Protein AF-A0A8T3ZI06-F1 (afdb_monomer)

Solvent-accessible surface area (backbone atoms only — not comparable to full-atom values): 14753 Å² total; per-residue (Å²): 75,60,68,73,50,84,81,70,62,92,71,90,84,80,80,56,54,67,61,52,52,52,50,53,50,49,44,40,70,76,67,61,58,74,64,47,75,54,82,48,98,42,56,38,77,46,58,68,61,46,51,51,36,27,51,50,32,51,75,68,66,52,90,48,42,28,35,38,30,33,51,44,89,53,60,50,60,68,59,41,42,45,38,34,75,33,28,38,48,36,41,34,30,80,59,39,58,49,35,65,69,61,33,57,72,49,62,65,86,68,51,71,65,43,44,48,51,31,44,54,40,35,50,73,42,69,31,41,35,31,35,36,35,46,42,60,48,86,79,40,39,76,67,49,53,48,40,23,49,54,41,50,64,69,58,58,52,74,39,74,51,75,48,63,53,67,62,43,85,96,17,59,42,24,56,52,33,56,76,69,67,29,59,74,56,89,51,76,79,36,74,31,91,58,72,96,43,48,54,62,40,37,33,32,89,70,36,51,36,64,53,49,52,52,47,54,38,48,49,53,47,61,60,66,67,31,68,70,49,49,50,56,50,56,78,66,47,87,47,72,68,51,46,54,50,51,52,51,51,53,48,48,55,56,53,58,58,66,53,74,79,80,85,128

pLDDT: mean 90.31, std 10.96, range [38.0, 98.75]

Secondary structure (DSSP, 8-state):
--S-GGGT-S------HHHHHHHHHHHHHHH--SEEE---TTGGGSHHHHHHHHHHHHHTT---EEEEEE-GGG--HHHHHHHHHTTEEEEEEEEE-S-HHHHHHTT----HHHHHHHHHHHHHTT-EEEEEEEE--TT--HHHHHHHHHHHHHH--SEEEEEE----TTSHHHHHHHHTT-B---SGGG--SSSTT---SB--SS--HHHHHHHHHHHHHHHHT-HHHHHHHHHT--SHHHHHHHHHHHHHHHHHTTSPP---

Foldseek 3Di:
DQDPCVVPDDDDDDDALVVVVVVLVVCCVPVVDQEEEDEPPAPLPDQVRLLNNLVSLVVVVPPHAYEYEHELQSDDLVSLLSCVSSHYAEYEYEPAFLDQVLCVLVVVVDDLVSLLRSLVSNVVSNHAYEYEYEDQRAVDAPVRLVSRLVSCVVSPGLYYDYFYRQRDPPDPSVVVCVVVVFFQADDPCLSDRDDPSRQDRGHYPHGDSQRRLLSSLVSLCSNCVDPVSLVVQVVPQDDPVSVVVSVVVVVVSVVSSPDHNDDD

Radius of gyration: 19.7 Å; Cα contacts (8 Å, |Δi|>4): 385; chains: 1; bounding box: 48×45×53 Å

Nearest PDB structures (foldseek):
  6fd2-assembly1_B  TM=7.866E-01  e=1.829E-17  Streptoalloteichus tenebrarius
  9ccb-assembly1_A  TM=6.600E-01  e=8.293E-11  Methanothermobacter marburgensis
  3t7v-assembly1_A  TM=7.218E-01  e=1.405E-06  Methanosarcina barkeri str. Fusaro
  8pty-assembly1_C  TM=6.626E-01  e=1.252E-06  Homo sapiens
  6iaz-assembly1_A  TM=5.578E-01  e=3.149E-06  Methanocaldococcus infernus

Structure (mmCIF, N/CA/C/O backbone):
data_AF-A0A8T3ZI06-F1
#
_entry.id   AF-A0A8T3ZI06-F1
#
loop_
_atom_site.group_PDB
_atom_site.id
_atom_site.type_symbol
_atom_site.label_atom_id
_atom_site.label_alt_id
_atom_site.label_comp_id
_atom_site.label_asym_id
_atom_site.label_entity_id
_atom_site.label_seq_id
_atom_site.pdbx_PDB_ins_code
_atom_site.Cartn_x
_atom_site.Cartn_y
_atom_site.Cartn_z
_atom_site.occupancy
_atom_site.B_iso_or_equiv
_atom_site.auth_seq_id
_atom_site.auth_comp_id
_atom_site.auth_asym_id
_atom_site.auth_atom_id
_atom_site.pdbx_PDB_model_num
ATOM 1 N N . MET A 1 1 ? 5.888 -13.943 -6.761 1.00 79.50 1 MET A N 1
ATOM 2 C CA . MET A 1 1 ? 6.940 -13.657 -7.753 1.00 79.50 1 MET A CA 1
ATOM 3 C C . MET A 1 1 ? 8.048 -12.776 -7.191 1.00 79.50 1 MET A C 1
ATOM 5 O O . MET A 1 1 ? 9.188 -13.188 -7.295 1.00 79.50 1 MET A O 1
ATOM 9 N N . PHE A 1 2 ? 7.740 -11.604 -6.625 1.00 81.75 2 PHE A N 1
ATOM 10 C CA . PHE A 1 2 ? 8.745 -10.618 -6.186 1.00 81.75 2 PHE A CA 1
ATOM 11 C C . PHE A 1 2 ? 8.969 -10.563 -4.662 1.00 81.75 2 PHE A C 1
ATOM 13 O O . PHE A 1 2 ? 10.057 -10.240 -4.210 1.00 81.75 2 PHE A O 1
ATOM 20 N N . CYS A 1 3 ? 7.953 -10.897 -3.859 1.00 76.56 3 CYS A N 1
ATOM 21 C CA . CYS A 1 3 ? 8.076 -10.971 -2.401 1.00 76.56 3 CYS A CA 1
ATOM 22 C C . CYS A 1 3 ? 8.964 -12.159 -1.984 1.00 76.56 3 CYS A C 1
ATOM 24 O O . CYS A 1 3 ? 8.811 -13.264 -2.517 1.00 76.56 3 CYS A O 1
ATOM 26 N N . THR A 1 4 ? 9.840 -11.957 -0.998 1.00 76.12 4 THR A N 1
ATOM 27 C CA . THR A 1 4 ? 10.810 -12.928 -0.452 1.00 76.12 4 THR A CA 1
ATOM 28 C C . THR A 1 4 ? 10.162 -13.983 0.460 1.00 76.12 4 THR A C 1
ATOM 30 O O . THR A 1 4 ? 10.681 -14.353 1.512 1.00 76.12 4 THR A O 1
ATOM 33 N N . LYS A 1 5 ? 9.023 -14.537 0.025 1.00 68.06 5 LYS A N 1
ATOM 34 C CA . LYS A 1 5 ? 8.230 -15.545 0.752 1.00 68.06 5 LYS A CA 1
ATOM 35 C C . LYS A 1 5 ? 9.032 -16.797 1.142 1.00 68.06 5 LYS A C 1
ATOM 37 O O . LYS A 1 5 ? 8.678 -17.472 2.105 1.00 68.06 5 LYS A O 1
ATOM 42 N N . ALA A 1 6 ? 10.117 -17.095 0.421 1.00 61.88 6 ALA A N 1
ATOM 43 C CA . ALA A 1 6 ? 11.015 -18.213 0.713 1.00 61.88 6 ALA A CA 1
ATOM 44 C C . ALA A 1 6 ? 11.512 -18.233 2.174 1.00 61.88 6 ALA A C 1
ATOM 46 O O . ALA A 1 6 ? 11.778 -19.308 2.700 1.00 61.88 6 ALA A O 1
ATOM 47 N N . LEU A 1 7 ? 11.565 -17.076 2.846 1.00 64.75 7 LEU A N 1
ATOM 48 C CA . LEU A 1 7 ? 12.000 -16.961 4.241 1.00 64.75 7 LEU A CA 1
ATOM 49 C C . LEU A 1 7 ? 10.948 -17.413 5.273 1.00 64.75 7 LEU A C 1
ATOM 51 O O . LEU A 1 7 ? 11.317 -17.829 6.367 1.00 64.75 7 LEU A O 1
ATOM 55 N N . TYR A 1 8 ? 9.651 -17.353 4.946 1.00 64.81 8 TYR A N 1
ATOM 56 C CA . TYR A 1 8 ? 8.553 -17.563 5.909 1.00 64.81 8 TYR A CA 1
ATOM 57 C C . TYR A 1 8 ? 7.717 -18.829 5.650 1.00 64.81 8 TYR A C 1
ATOM 59 O O . TYR A 1 8 ? 6.909 -19.228 6.493 1.00 64.81 8 TYR A O 1
ATOM 67 N N . GLY A 1 9 ? 7.919 -19.492 4.508 1.00 67.88 9 GLY A N 1
ATOM 68 C CA . GLY A 1 9 ? 7.196 -20.706 4.127 1.00 67.88 9 GLY A CA 1
ATOM 69 C C . GLY A 1 9 ? 5.771 -20.449 3.611 1.00 67.88 9 GLY A C 1
ATOM 70 O O . GLY A 1 9 ? 5.383 -19.330 3.282 1.00 67.88 9 GLY A O 1
ATOM 71 N N . ASN A 1 10 ? 4.978 -21.519 3.482 1.00 73.25 10 ASN A N 1
ATOM 72 C CA . ASN A 1 10 ? 3.633 -21.478 2.879 1.00 73.25 10 ASN A CA 1
ATOM 73 C C . ASN A 1 10 ? 2.482 -21.662 3.883 1.00 73.25 10 ASN A C 1
ATOM 75 O O . ASN A 1 10 ? 1.324 -21.714 3.468 1.00 73.25 10 ASN A O 1
ATOM 79 N N . VAL A 1 11 ? 2.778 -21.765 5.181 1.00 80.75 11 VAL A N 1
ATOM 80 C CA . VAL A 1 11 ? 1.780 -22.051 6.220 1.00 80.75 11 VAL A CA 1
ATOM 81 C C . VAL A 1 11 ? 1.398 -20.770 6.948 1.00 80.75 11 VAL A C 1
ATOM 83 O O . VAL A 1 11 ? 2.247 -20.094 7.524 1.00 80.75 11 VAL A O 1
ATOM 86 N N . TYR A 1 12 ? 0.102 -20.461 6.961 1.00 82.19 12 TYR A N 1
ATOM 87 C CA . TYR A 1 12 ? -0.426 -19.333 7.720 1.00 82.19 12 TYR A CA 1
ATOM 88 C C . TYR A 1 12 ? -0.584 -19.724 9.194 1.00 82.19 12 TYR A C 1
ATOM 90 O O . TYR A 1 12 ? -1.412 -20.570 9.534 1.00 82.19 12 TYR A O 1
ATOM 98 N N . ARG A 1 13 ? 0.240 -19.131 10.064 1.00 86.50 13 ARG A N 1
ATOM 99 C CA . ARG A 1 13 ? 0.236 -19.377 11.512 1.00 86.50 13 ARG A CA 1
ATOM 100 C C . ARG A 1 13 ? -0.516 -18.255 12.206 1.00 86.50 13 ARG A C 1
ATOM 102 O O . ARG A 1 13 ? -0.156 -17.094 12.066 1.00 86.50 13 ARG A O 1
ATOM 109 N N . MET A 1 14 ? -1.545 -18.617 12.960 1.00 88.50 14 MET A N 1
ATOM 110 C CA . MET A 1 14 ? -2.448 -17.662 13.595 1.00 88.50 14 MET A CA 1
ATOM 111 C C . MET A 1 14 ? -2.356 -17.766 15.112 1.00 88.50 14 MET A C 1
ATOM 113 O O . MET A 1 14 ? -2.213 -18.856 15.662 1.00 88.50 14 MET A O 1
ATOM 117 N N . ARG A 1 15 ? -2.498 -16.624 15.784 1.00 92.88 15 ARG A N 1
ATOM 118 C CA . ARG A 1 15 ? -2.723 -16.544 17.233 1.00 92.88 15 ARG A CA 1
ATOM 119 C C . ARG A 1 15 ? -4.226 -16.496 17.499 1.00 92.88 15 ARG A C 1
ATOM 121 O O . ARG A 1 15 ? -4.973 -16.030 16.635 1.00 92.88 15 ARG A O 1
ATOM 128 N N . SER A 1 16 ? -4.678 -16.954 18.665 1.00 95.56 16 SER A N 1
ATOM 129 C CA . SER A 1 16 ? -6.096 -16.845 19.043 1.00 95.56 16 SER A CA 1
ATOM 130 C C . SER A 1 16 ? -6.487 -15.387 19.313 1.00 95.56 16 SER A C 1
ATOM 132 O O . SER A 1 16 ? -5.620 -14.546 19.582 1.00 95.56 16 SER A O 1
ATOM 134 N N . SER A 1 17 ? -7.779 -15.061 19.224 1.00 96.19 17 SER A N 1
ATOM 135 C CA . SER A 1 17 ? -8.255 -13.704 19.519 1.00 96.19 17 SER A CA 1
ATOM 136 C C . SER A 1 17 ? -7.969 -13.318 20.967 1.00 96.19 17 SER A C 1
ATOM 138 O O . SER A 1 17 ? -7.496 -12.215 21.216 1.00 96.19 17 SER A O 1
ATOM 140 N N . GLU A 1 18 ? -8.149 -14.238 21.912 1.00 96.50 18 GLU A N 1
ATOM 141 C CA . GLU A 1 18 ? -7.887 -14.026 23.341 1.00 96.50 18 GLU A CA 1
ATOM 142 C C . GLU A 1 18 ? -6.428 -13.653 23.587 1.00 96.50 18 GLU A C 1
ATOM 144 O O . GLU A 1 18 ? -6.140 -12.706 24.320 1.00 96.50 18 GLU A O 1
ATOM 149 N N . ASN A 1 19 ? -5.505 -14.365 22.936 1.00 97.81 19 ASN A N 1
ATOM 150 C CA . ASN A 1 19 ? -4.082 -14.110 23.080 1.00 97.81 19 ASN A CA 1
ATOM 151 C C . ASN A 1 19 ? -3.686 -12.730 22.527 1.00 97.81 19 ASN A C 1
ATOM 153 O O . ASN A 1 19 ? -2.913 -12.026 23.175 1.00 97.81 19 ASN A O 1
ATOM 157 N N . ILE A 1 20 ? -4.249 -12.314 21.386 1.00 97.62 20 ILE A N 1
ATOM 158 C CA . ILE A 1 20 ? -4.022 -10.967 20.834 1.00 97.62 20 ILE A CA 1
ATOM 159 C C . ILE A 1 20 ? -4.632 -9.896 21.746 1.00 97.62 20 ILE A C 1
ATOM 161 O O . ILE A 1 20 ? -3.971 -8.911 22.054 1.00 97.62 20 ILE A O 1
ATOM 165 N N . ILE A 1 21 ? -5.866 -10.081 22.225 1.00 98.06 21 ILE A N 1
ATOM 166 C CA . ILE A 1 21 ? -6.524 -9.116 23.118 1.00 98.06 21 ILE A CA 1
ATOM 167 C C . ILE A 1 21 ? -5.747 -8.945 24.427 1.00 98.06 21 ILE A C 1
ATOM 169 O O . ILE A 1 21 ? -5.629 -7.820 24.912 1.00 98.06 21 ILE A O 1
ATOM 173 N N . SER A 1 22 ? -5.207 -10.029 24.991 1.00 97.94 22 SER A N 1
ATOM 174 C CA . SER A 1 22 ? -4.373 -9.966 26.196 1.00 97.94 22 SER A CA 1
ATOM 175 C C . SER A 1 22 ? -3.133 -9.100 25.977 1.00 97.94 22 SER A C 1
ATOM 177 O O . SER A 1 22 ? -2.848 -8.228 26.792 1.00 97.94 22 SER A O 1
ATOM 179 N N . GLU A 1 23 ? -2.431 -9.292 24.859 1.00 97.50 23 GLU A N 1
ATOM 180 C CA . GLU A 1 23 ? -1.261 -8.479 24.515 1.00 97.50 23 GLU A CA 1
ATOM 181 C C . GLU A 1 23 ? -1.641 -7.019 24.25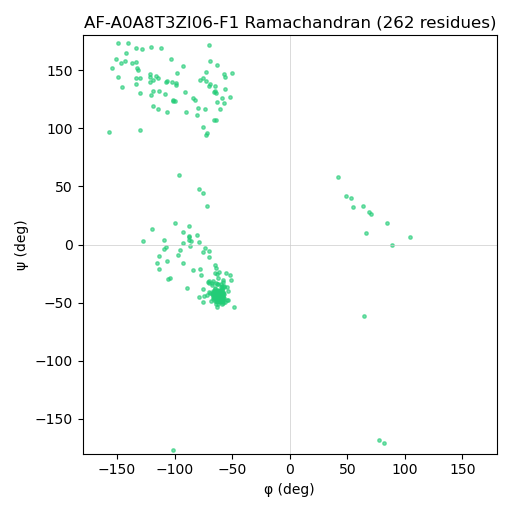6 1.00 97.50 23 GLU A C 1
ATOM 183 O O . GLU A 1 23 ? -0.969 -6.117 24.746 1.00 97.50 23 GLU A O 1
ATOM 188 N N . MET A 1 24 ? -2.747 -6.768 23.545 1.00 97.69 24 MET A N 1
ATOM 189 C CA . MET A 1 24 ? -3.243 -5.408 23.322 1.00 97.69 24 MET A CA 1
ATOM 190 C C . MET A 1 24 ? -3.490 -4.686 24.650 1.00 97.69 24 MET A C 1
ATOM 192 O O . MET A 1 24 ? -3.057 -3.548 24.804 1.00 97.69 24 MET A O 1
ATOM 196 N N . LYS A 1 25 ? -4.150 -5.339 25.617 1.00 97.12 25 LYS A N 1
ATOM 197 C CA . LYS A 1 25 ? -4.368 -4.766 26.956 1.00 97.12 25 LYS A CA 1
ATOM 198 C C . LYS A 1 25 ? -3.044 -4.473 27.650 1.00 97.12 25 LYS A C 1
ATOM 200 O O . LYS A 1 25 ? -2.843 -3.354 28.110 1.00 97.12 25 LYS A O 1
ATOM 205 N N . GLU A 1 26 ? -2.121 -5.431 27.638 1.00 97.06 26 GLU A N 1
ATOM 206 C CA . GLU A 1 26 ? -0.808 -5.274 28.255 1.00 97.06 26 GLU A CA 1
ATOM 207 C C . GLU A 1 26 ? -0.050 -4.061 27.702 1.00 97.06 26 GLU A C 1
ATOM 209 O O . GLU A 1 26 ? 0.430 -3.233 28.479 1.00 97.06 26 GLU A O 1
ATOM 214 N N . VAL A 1 27 ? 0.037 -3.912 26.376 1.00 96.44 27 VAL A N 1
ATOM 215 C CA . VAL A 1 27 ? 0.797 -2.800 25.789 1.00 96.44 27 VAL A CA 1
ATOM 216 C C . VAL A 1 27 ? 0.111 -1.451 25.988 1.00 96.44 27 VAL A C 1
ATOM 218 O O . VAL A 1 27 ? 0.788 -0.434 26.159 1.00 96.44 27 VAL A O 1
ATOM 221 N N . ILE A 1 28 ? -1.225 -1.430 26.004 1.00 96.38 28 ILE A N 1
ATOM 222 C CA . ILE A 1 28 ? -2.012 -0.225 26.284 1.00 96.38 28 ILE A CA 1
ATOM 223 C C . ILE A 1 28 ? -1.802 0.221 27.732 1.00 96.38 28 ILE A C 1
ATOM 225 O O . ILE A 1 28 ? -1.543 1.399 27.965 1.00 96.38 28 ILE A O 1
ATOM 229 N N . GLU A 1 29 ? -1.882 -0.700 28.689 1.00 95.88 29 GLU A N 1
ATOM 230 C CA . GLU A 1 29 ? -1.797 -0.397 30.121 1.00 95.88 29 GLU A CA 1
ATOM 231 C C . GLU A 1 29 ? -0.363 -0.084 30.560 1.00 95.88 29 GLU A C 1
ATOM 233 O O . GLU A 1 29 ? -0.133 0.892 31.273 1.00 95.88 29 GLU A O 1
ATOM 238 N N . LYS A 1 30 ? 0.623 -0.872 30.111 1.00 97.12 30 LYS A N 1
ATOM 239 C CA . LYS A 1 30 ? 2.021 -0.702 30.534 1.00 97.12 30 LYS A CA 1
ATOM 240 C C . LYS A 1 30 ? 2.717 0.438 29.800 1.00 97.12 30 LYS A C 1
ATOM 242 O O . LYS A 1 30 ? 3.399 1.250 30.422 1.00 97.12 30 LYS A O 1
ATOM 247 N N . PHE A 1 31 ? 2.552 0.516 28.480 1.00 96.56 31 PHE A N 1
ATOM 248 C CA . PHE A 1 31 ? 3.329 1.432 27.636 1.00 96.56 31 PHE A CA 1
ATOM 249 C C . PHE A 1 31 ? 2.520 2.621 27.115 1.00 96.56 31 PHE A C 1
ATOM 251 O O . PHE A 1 31 ? 3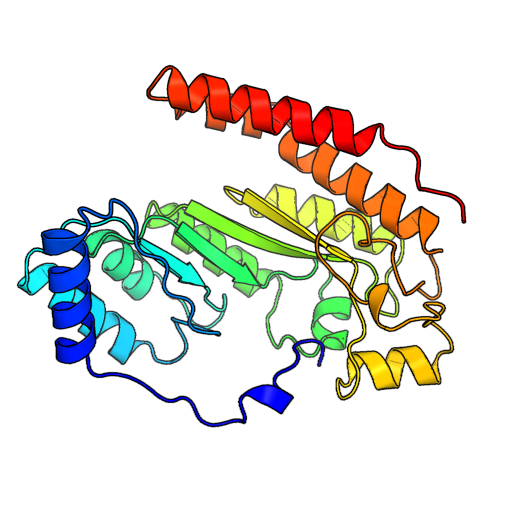.083 3.493 26.456 1.00 96.56 31 PHE A O 1
ATOM 258 N N . HIS A 1 32 ? 1.219 2.695 27.422 1.00 94.75 32 HIS A N 1
ATOM 259 C CA . HIS A 1 32 ? 0.350 3.817 27.049 1.00 94.75 32 HIS A CA 1
ATOM 260 C C . HIS A 1 32 ? 0.347 4.108 25.541 1.00 94.75 32 HIS A C 1
ATOM 262 O O . HIS A 1 32 ? 0.200 5.264 25.113 1.00 94.75 32 HIS A O 1
ATOM 268 N N . VAL A 1 33 ? 0.502 3.052 24.731 1.00 95.62 33 VAL A N 1
ATOM 269 C CA . VAL A 1 33 ? 0.532 3.156 23.271 1.00 95.62 33 VAL A CA 1
ATOM 270 C C . VAL A 1 33 ? -0.745 3.808 22.741 1.00 95.62 33 VAL A C 1
ATOM 272 O O . VAL A 1 33 ? -1.835 3.667 23.298 1.00 95.62 33 VAL A O 1
ATOM 275 N N . LYS A 1 34 ? -0.606 4.568 21.653 1.00 91.69 34 LYS A N 1
ATOM 276 C CA . LYS A 1 34 ? -1.716 5.306 21.023 1.00 91.69 34 LYS A CA 1
ATOM 277 C C . LYS A 1 34 ? -2.181 4.695 19.704 1.00 91.69 34 LYS A C 1
ATOM 279 O O . LYS A 1 34 ? -3.242 5.074 19.213 1.00 91.69 34 LYS A O 1
ATOM 284 N N . ASP A 1 35 ? -1.387 3.787 19.148 1.00 94.75 35 ASP A N 1
ATOM 285 C CA . ASP A 1 35 ? -1.607 3.154 17.853 1.00 94.75 35 ASP A CA 1
ATOM 286 C C . ASP A 1 35 ? -1.021 1.741 17.868 1.00 94.75 35 ASP A C 1
ATOM 288 O O . ASP A 1 35 ? 0.024 1.520 18.485 1.00 94.75 35 ASP A O 1
ATOM 292 N N . ILE A 1 36 ? -1.677 0.806 17.184 1.00 97.38 36 ILE A N 1
ATOM 293 C CA . ILE A 1 36 ? -1.177 -0.557 16.966 1.00 97.38 36 ILE A CA 1
ATOM 294 C C . ILE A 1 36 ? -1.063 -0.825 15.466 1.00 97.38 36 ILE A C 1
ATOM 296 O O . ILE A 1 36 ? -1.934 -0.461 14.674 1.00 97.38 36 ILE A O 1
ATOM 300 N N . VAL A 1 37 ? 0.013 -1.501 15.075 1.00 97.19 37 VAL A N 1
ATOM 301 C CA . VAL A 1 37 ? 0.230 -1.948 13.699 1.00 97.19 37 VAL A CA 1
ATOM 302 C C . VAL A 1 37 ? 0.217 -3.467 13.684 1.00 97.19 37 VAL A C 1
ATOM 304 O O . VAL A 1 37 ? 1.088 -4.090 14.285 1.00 97.19 37 VAL A O 1
ATOM 307 N N . PHE A 1 38 ? -0.756 -4.054 12.991 1.00 96.50 38 PHE A N 1
ATOM 308 C CA . PHE A 1 38 ? -0.719 -5.474 12.661 1.00 96.50 38 PHE A CA 1
ATOM 309 C C . PHE A 1 38 ? 0.206 -5.669 11.464 1.00 96.50 38 PHE A C 1
ATOM 311 O O . PHE A 1 38 ? -0.045 -5.117 10.393 1.00 96.50 38 PHE A O 1
ATOM 318 N N . TYR A 1 39 ? 1.287 -6.415 11.683 1.00 91.31 39 TYR A N 1
ATOM 319 C CA . TYR A 1 39 ? 2.367 -6.627 10.715 1.00 91.31 39 TYR A CA 1
ATOM 320 C C . TYR A 1 39 ? 2.250 -7.968 9.972 1.00 91.31 39 TYR A C 1
ATOM 322 O O . TYR A 1 39 ? 3.229 -8.473 9.431 1.00 91.31 39 TYR A O 1
ATOM 330 N N . ASP A 1 40 ? 1.062 -8.577 9.983 1.00 90.38 40 ASP A N 1
ATOM 331 C CA . ASP A 1 40 ? 0.741 -9.760 9.190 1.00 90.38 40 ASP A CA 1
ATOM 332 C C . ASP A 1 40 ? 0.987 -9.502 7.693 1.00 90.38 40 ASP A C 1
ATOM 334 O O . ASP A 1 40 ? 0.471 -8.524 7.155 1.00 90.38 40 ASP A O 1
ATOM 338 N N . ASP A 1 41 ? 1.642 -10.441 6.993 1.00 84.81 41 ASP A N 1
ATOM 339 C CA . ASP A 1 41 ? 1.830 -10.392 5.526 1.00 84.81 41 ASP A CA 1
ATOM 340 C C . ASP A 1 41 ? 0.513 -10.159 4.761 1.00 84.81 41 ASP A C 1
ATOM 342 O O . ASP A 1 41 ? 0.478 -9.631 3.648 1.00 84.81 41 ASP A O 1
ATOM 346 N N . ASN A 1 42 ? -0.590 -10.644 5.334 1.00 89.25 42 ASN A N 1
ATOM 347 C CA . ASN A 1 42 ? -1.942 -10.398 4.866 1.00 89.25 42 ASN A CA 1
ATOM 348 C C . ASN A 1 42 ? -2.926 -10.608 6.020 1.00 89.25 42 ASN A C 1
ATOM 350 O O . ASN A 1 42 ? -3.378 -11.729 6.267 1.00 89.25 42 ASN A O 1
ATOM 354 N N . PHE A 1 43 ? -3.305 -9.521 6.682 1.00 94.12 43 PHE A N 1
ATOM 355 C CA . PHE A 1 43 ? -4.252 -9.538 7.796 1.00 94.12 43 PHE A CA 1
ATOM 356 C C . PHE A 1 43 ? -5.619 -10.115 7.389 1.00 94.12 43 PHE A C 1
ATOM 358 O O . PHE A 1 43 ? -6.249 -10.855 8.137 1.00 94.12 43 PHE A O 1
ATOM 365 N N . SER A 1 44 ? -6.055 -9.841 6.155 1.00 93.19 44 SER A N 1
ATOM 366 C CA . SER A 1 44 ? -7.333 -10.312 5.598 1.00 93.19 44 SER A CA 1
ATOM 367 C C . SER A 1 44 ? -7.316 -11.759 5.077 1.00 93.19 44 SER A C 1
ATOM 369 O O . SER A 1 44 ? -8.278 -12.192 4.448 1.00 93.19 44 SER A O 1
ATOM 371 N N . ALA A 1 45 ? -6.247 -12.533 5.308 1.00 92.44 45 ALA A N 1
ATOM 372 C CA . ALA A 1 45 ? -6.104 -13.886 4.755 1.00 92.44 45 ALA A CA 1
ATOM 373 C C . ALA A 1 45 ? -7.242 -14.847 5.149 1.00 92.44 45 ALA A C 1
ATOM 375 O O . ALA A 1 45 ? -7.595 -15.742 4.377 1.00 92.44 45 ALA A O 1
ATOM 376 N N . LYS A 1 46 ? -7.812 -14.672 6.346 1.00 93.94 46 LYS A N 1
ATOM 377 C CA . LYS A 1 46 ? -8.936 -15.461 6.862 1.00 93.94 46 LYS A CA 1
ATOM 378 C C . LYS A 1 46 ? -10.021 -14.527 7.386 1.00 93.94 46 LYS A C 1
ATOM 380 O O . LYS A 1 46 ? -9.949 -14.054 8.515 1.00 93.94 46 LYS A O 1
ATOM 385 N N . ARG A 1 47 ? -11.043 -14.291 6.561 1.00 95.12 47 ARG A N 1
ATOM 386 C CA . ARG A 1 47 ? -12.153 -13.373 6.854 1.00 95.12 47 ARG A CA 1
ATOM 387 C C . ARG A 1 47 ? -12.763 -13.585 8.242 1.00 95.12 47 ARG A C 1
ATOM 389 O O . ARG A 1 47 ? -12.810 -12.646 9.028 1.00 95.12 47 ARG A O 1
ATOM 396 N N . ASP A 1 48 ? -13.177 -14.810 8.557 1.00 94.75 48 ASP A N 1
ATOM 397 C CA . ASP A 1 48 ? -13.887 -15.101 9.812 1.00 94.75 48 ASP A CA 1
ATOM 398 C C . ASP A 1 48 ? -13.011 -14.856 11.045 1.00 94.75 48 ASP A C 1
ATOM 400 O O . ASP A 1 48 ? -13.488 -14.352 12.056 1.00 94.75 48 ASP A O 1
ATOM 404 N N . ARG A 1 49 ? -11.699 -15.088 10.925 1.00 94.62 49 ARG A N 1
ATOM 405 C CA . ARG A 1 49 ? -10.721 -14.789 11.978 1.00 94.62 49 ARG A CA 1
ATOM 406 C C . ARG A 1 49 ? -10.617 -13.290 12.256 1.00 94.62 49 ARG A C 1
ATOM 408 O O . ARG A 1 49 ? -10.446 -12.900 13.412 1.00 94.62 49 ARG A O 1
ATOM 415 N N . VAL A 1 50 ? -10.694 -12.455 11.219 1.00 97.19 50 VAL A N 1
ATOM 416 C CA . VAL A 1 50 ? -10.687 -10.993 11.374 1.00 97.19 50 VAL A CA 1
ATOM 417 C C . VAL A 1 50 ? -11.987 -10.518 12.015 1.00 97.19 50 VAL A C 1
ATOM 419 O O . VAL A 1 50 ? -11.943 -9.667 12.902 1.00 97.19 50 VAL A O 1
ATOM 422 N N . ILE A 1 51 ? -13.127 -11.090 11.613 1.00 98.00 51 ILE A N 1
ATOM 423 C CA . ILE A 1 51 ? -14.423 -10.812 12.244 1.00 98.00 51 ILE A CA 1
ATOM 424 C C . ILE A 1 51 ? -14.368 -11.157 13.737 1.00 98.00 51 ILE A C 1
ATOM 426 O O . ILE A 1 51 ? -14.643 -10.285 14.557 1.00 98.00 51 ILE A O 1
ATOM 430 N N . GLU A 1 52 ? -13.903 -12.358 14.089 1.00 97.69 52 GLU A N 1
ATOM 431 C CA . GLU A 1 52 ? -13.749 -12.821 15.474 1.00 97.69 52 GLU A CA 1
ATOM 432 C C . GLU A 1 52 ? -12.826 -11.907 16.302 1.00 97.69 52 GLU A C 1
ATOM 434 O O . GLU A 1 52 ? -13.133 -11.576 17.453 1.00 97.69 52 GLU A O 1
ATOM 439 N N . LEU A 1 53 ? -11.718 -11.435 15.712 1.00 98.06 53 LEU A N 1
ATOM 440 C CA . LEU A 1 53 ? -10.828 -10.475 16.369 1.00 98.06 53 LEU A CA 1
ATOM 441 C C . LEU A 1 53 ? -11.539 -9.151 16.642 1.00 98.06 53 LEU A C 1
ATOM 443 O O . LEU A 1 53 ? -11.465 -8.625 17.751 1.00 98.06 53 LEU A O 1
ATOM 447 N N . CYS A 1 54 ? -12.224 -8.616 15.631 1.00 98.44 54 CYS A N 1
ATOM 448 C CA . CYS A 1 54 ? -12.945 -7.353 15.732 1.00 98.44 54 CYS A CA 1
ATOM 449 C C . CYS A 1 54 ? -14.074 -7.448 16.766 1.00 98.44 54 CYS A C 1
ATOM 451 O O . CYS A 1 54 ? -14.229 -6.547 17.588 1.00 98.44 54 CYS A O 1
ATOM 453 N N . ASP A 1 55 ? -14.822 -8.553 16.775 1.00 98.38 55 ASP A N 1
ATOM 454 C CA . ASP A 1 55 ? -15.823 -8.857 17.800 1.00 98.38 55 ASP A CA 1
ATOM 455 C C . ASP A 1 55 ? -15.208 -8.889 19.197 1.00 98.38 55 ASP A C 1
ATOM 457 O O . ASP A 1 55 ? -15.733 -8.275 20.128 1.00 98.38 55 ASP A O 1
ATOM 461 N N . SER A 1 56 ? -14.054 -9.537 19.338 1.00 98.12 56 SER A N 1
ATOM 462 C CA . SER A 1 56 ? -13.335 -9.610 20.606 1.00 98.12 56 SER A CA 1
ATOM 463 C C . SER A 1 56 ? -12.843 -8.239 21.076 1.00 98.12 56 SER A C 1
ATOM 465 O O . SER A 1 56 ? -12.963 -7.933 22.265 1.00 98.12 56 SER A O 1
ATOM 467 N N . MET A 1 57 ? -12.348 -7.387 20.170 1.00 98.38 57 MET A N 1
ATOM 468 C CA . MET A 1 57 ? -11.948 -6.004 20.473 1.00 98.38 57 MET A CA 1
ATOM 469 C C . MET A 1 57 ? -13.138 -5.174 20.960 1.00 98.38 57 MET A C 1
ATOM 471 O O . MET A 1 57 ? -13.035 -4.498 21.986 1.00 98.38 57 MET A O 1
ATOM 475 N N . ILE A 1 58 ? -14.275 -5.266 20.261 1.00 98.19 58 ILE A N 1
ATOM 476 C CA . ILE A 1 58 ? -15.510 -4.551 20.607 1.00 98.19 58 ILE A CA 1
ATOM 477 C C . ILE A 1 58 ? -16.031 -5.028 21.968 1.00 98.19 58 ILE A C 1
ATOM 479 O O . ILE A 1 58 ? -16.272 -4.208 22.854 1.00 98.19 58 ILE A O 1
ATOM 483 N N . LYS A 1 59 ? -16.126 -6.348 22.175 1.00 98.00 59 LYS A N 1
ATOM 484 C CA . LYS A 1 59 ? -16.574 -6.961 23.436 1.00 98.00 59 LYS A CA 1
ATOM 485 C C . LYS A 1 59 ? -15.702 -6.554 24.625 1.00 98.00 59 LYS A C 1
ATOM 487 O O . LYS A 1 59 ? -16.219 -6.333 25.715 1.00 98.00 59 LYS A O 1
ATOM 492 N N . ASN A 1 60 ? -14.389 -6.450 24.423 1.00 97.50 60 ASN A N 1
ATOM 493 C CA . ASN A 1 60 ? -13.439 -6.052 25.463 1.00 97.50 60 ASN A CA 1
ATOM 494 C C . ASN A 1 60 ? -13.253 -4.530 25.575 1.00 97.50 60 ASN A C 1
ATOM 496 O O . ASN A 1 60 ? -12.393 -4.094 26.338 1.00 97.50 60 ASN A O 1
ATOM 500 N N . ASN A 1 61 ? -14.037 -3.728 24.842 1.00 95.88 61 ASN A N 1
ATOM 501 C CA . ASN A 1 61 ? -13.972 -2.266 24.854 1.00 95.88 61 ASN A CA 1
ATOM 502 C C . ASN A 1 61 ? -12.550 -1.724 24.591 1.00 95.88 61 ASN A C 1
ATOM 504 O O . ASN A 1 61 ? -12.102 -0.761 25.218 1.00 95.88 61 ASN A O 1
ATOM 508 N N . ILE A 1 62 ? -11.824 -2.356 23.666 1.00 96.56 62 ILE A N 1
ATOM 509 C CA . ILE A 1 62 ? -10.469 -1.948 23.293 1.00 96.56 62 ILE A CA 1
ATOM 510 C C . ILE A 1 62 ? -10.550 -0.685 22.427 1.00 96.56 62 ILE A C 1
ATOM 512 O O . ILE A 1 62 ? -10.847 -0.741 21.236 1.00 96.56 62 ILE A O 1
ATOM 516 N N . LYS A 1 63 ? -10.294 0.480 23.032 1.00 92.62 63 LYS A N 1
ATOM 517 C CA . LYS A 1 63 ? -10.386 1.798 22.376 1.00 92.62 63 LYS A CA 1
ATOM 518 C C . LYS A 1 63 ? -9.031 2.292 21.868 1.00 92.62 63 LYS A C 1
ATOM 520 O O . LYS A 1 63 ? -8.564 3.355 22.274 1.00 92.62 63 LYS A O 1
ATOM 525 N N . ILE A 1 64 ? -8.403 1.534 20.972 1.00 95.56 64 ILE A N 1
ATOM 526 C CA . ILE A 1 64 ? -7.158 1.941 20.307 1.00 95.56 64 ILE A CA 1
ATOM 527 C C . ILE A 1 64 ? -7.331 1.975 18.793 1.00 95.56 64 ILE A C 1
ATOM 529 O O . ILE A 1 64 ? -8.089 1.198 18.216 1.00 95.56 64 ILE A O 1
ATOM 533 N N . LYS A 1 65 ? -6.625 2.901 18.147 1.00 96.69 65 LYS A N 1
ATOM 534 C CA . LYS A 1 65 ? -6.534 2.937 16.692 1.00 96.69 65 LYS A CA 1
ATOM 535 C C . LYS A 1 65 ? -5.552 1.880 16.219 1.00 96.69 65 LYS A C 1
ATOM 537 O O . LYS A 1 65 ? -4.509 1.678 16.839 1.00 96.69 65 LYS A O 1
ATOM 542 N N . TRP A 1 66 ? -5.879 1.234 15.111 1.00 98.44 66 TRP A N 1
ATOM 543 C CA . TRP A 1 66 ? -4.965 0.288 14.498 1.00 98.44 66 TRP A CA 1
ATOM 544 C C . TRP A 1 66 ? -5.008 0.314 12.976 1.00 98.44 66 TRP A C 1
ATOM 546 O O . TRP A 1 66 ? -5.977 0.763 12.354 1.00 98.44 66 TRP A O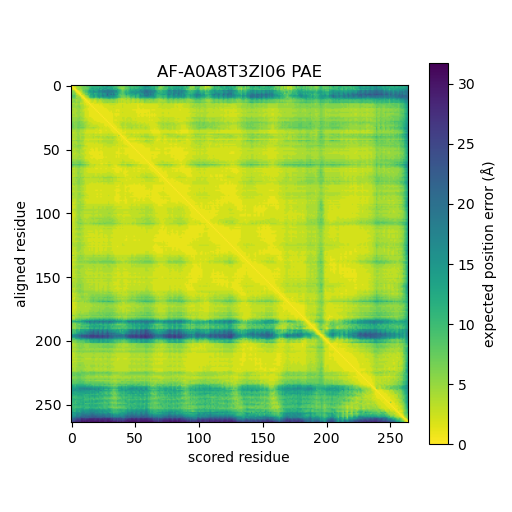 1
ATOM 556 N N . LYS A 1 67 ? -3.919 -0.164 12.383 1.00 98.19 67 LYS A N 1
ATOM 557 C CA . LYS A 1 67 ? -3.755 -0.317 10.937 1.00 98.19 67 LYS A CA 1
ATOM 558 C C . LYS A 1 67 ? -3.185 -1.689 10.598 1.00 98.19 67 LYS A C 1
ATOM 560 O O . LYS A 1 67 ? -2.556 -2.324 11.445 1.00 98.19 67 LYS A O 1
ATOM 565 N N . CYS A 1 68 ? -3.415 -2.129 9.368 1.00 98.06 68 CYS A N 1
ATOM 566 C CA . CYS A 1 68 ? -2.967 -3.427 8.875 1.00 98.06 68 CYS A CA 1
ATOM 567 C C . CYS A 1 68 ? -2.680 -3.390 7.369 1.00 98.06 68 CYS A C 1
ATOM 569 O O . CYS A 1 68 ? -3.012 -2.419 6.679 1.00 98.06 68 CYS A O 1
ATOM 571 N N . GLU A 1 69 ? -2.133 -4.488 6.858 1.00 97.19 69 GLU A N 1
ATOM 572 C CA . GLU A 1 69 ? -1.987 -4.746 5.426 1.00 97.19 69 GLU A CA 1
ATOM 573 C C . GLU A 1 69 ? -2.966 -5.830 4.971 1.00 97.19 69 GLU A C 1
ATOM 575 O O . GLU A 1 69 ? -3.207 -6.811 5.678 1.00 97.19 69 GLU A O 1
ATOM 580 N N . ALA A 1 70 ? -3.562 -5.657 3.795 1.00 96.56 70 ALA A N 1
ATOM 581 C CA . ALA A 1 70 ? -4.569 -6.570 3.261 1.00 96.56 70 ALA A CA 1
ATOM 582 C C . ALA A 1 70 ? -4.426 -6.747 1.744 1.00 96.56 70 ALA A C 1
ATOM 584 O O . ALA A 1 70 ? -3.771 -5.959 1.052 1.00 96.56 70 ALA A O 1
ATOM 585 N N . ARG A 1 71 ? -5.080 -7.778 1.193 1.00 95.56 71 ARG A N 1
ATOM 586 C CA . ARG A 1 71 ? -5.263 -7.906 -0.262 1.00 95.56 71 ARG A CA 1
ATOM 587 C C . ARG A 1 71 ? -6.643 -7.416 -0.667 1.00 95.56 71 ARG A C 1
ATOM 589 O O . ARG A 1 71 ? -7.644 -7.749 -0.042 1.00 95.56 71 ARG A O 1
ATOM 596 N N . VAL A 1 72 ? -6.688 -6.696 -1.783 1.00 96.19 72 VAL A N 1
ATOM 597 C CA . VAL A 1 72 ? -7.916 -6.107 -2.339 1.00 96.19 72 VAL A CA 1
ATOM 598 C C . VAL A 1 72 ? -9.012 -7.134 -2.643 1.00 96.19 72 VAL A C 1
ATOM 600 O O . VAL A 1 72 ? -10.187 -6.820 -2.528 1.00 96.19 72 VAL A O 1
ATOM 603 N N . ASN A 1 73 ? -8.651 -8.372 -2.991 1.00 94.69 73 ASN A N 1
ATOM 604 C CA . ASN A 1 73 ? -9.606 -9.433 -3.318 1.00 94.69 73 ASN A CA 1
ATOM 605 C C . ASN A 1 73 ? -10.087 -10.240 -2.097 1.00 94.69 73 ASN A C 1
ATOM 607 O O . ASN A 1 73 ? -10.812 -11.215 -2.272 1.00 94.69 73 ASN A O 1
ATOM 611 N N . LEU A 1 74 ? -9.672 -9.869 -0.881 1.00 96.25 74 LEU A N 1
ATOM 612 C CA . LEU A 1 74 ? -10.038 -10.544 0.373 1.00 96.25 74 LEU A CA 1
ATOM 613 C C . LEU A 1 74 ? -10.781 -9.623 1.346 1.00 96.25 74 LEU A C 1
ATOM 615 O O . LEU A 1 74 ? -10.945 -9.950 2.521 1.00 96.25 74 LEU A O 1
ATOM 619 N N . VAL A 1 75 ? -11.228 -8.468 0.860 1.00 97.25 75 VAL A N 1
ATOM 620 C CA . VAL A 1 75 ? -12.019 -7.514 1.628 1.00 97.25 75 VAL A CA 1
ATOM 621 C C . VAL A 1 75 ? -13.382 -7.324 0.981 1.00 97.25 75 VAL A C 1
ATOM 623 O O . VAL A 1 75 ? -13.515 -7.264 -0.239 1.00 97.25 75 VAL A O 1
ATOM 626 N N . ASP A 1 76 ? -14.401 -7.206 1.822 1.00 96.00 76 ASP A N 1
ATOM 627 C CA . ASP A 1 76 ? -15.755 -6.851 1.425 1.00 96.00 76 ASP A CA 1
ATOM 628 C C . ASP A 1 76 ? -16.302 -5.767 2.357 1.00 96.00 76 ASP A C 1
ATOM 630 O O . ASP A 1 76 ? -15.713 -5.444 3.391 1.00 96.00 76 ASP A O 1
ATOM 634 N N . ARG A 1 77 ? -17.444 -5.188 1.984 1.00 96.56 77 ARG A N 1
ATOM 635 C CA . ARG A 1 77 ? -18.054 -4.085 2.730 1.00 96.56 77 ARG A CA 1
ATOM 636 C C . ARG A 1 77 ? -18.344 -4.441 4.193 1.00 96.56 77 ARG A C 1
ATOM 638 O O . ARG A 1 77 ? -18.065 -3.624 5.062 1.00 96.56 77 ARG A O 1
ATOM 645 N N . GLN A 1 78 ? -18.856 -5.640 4.470 1.00 97.69 78 GLN A N 1
ATOM 646 C CA . GLN A 1 78 ? -19.216 -6.053 5.829 1.00 97.69 78 GLN A CA 1
ATOM 647 C C . GLN A 1 78 ? -17.967 -6.208 6.704 1.00 97.69 78 GLN A C 1
ATOM 649 O O . GLN A 1 78 ? -17.954 -5.759 7.852 1.00 97.69 78 GLN A O 1
ATOM 654 N N . LEU A 1 79 ? -16.905 -6.806 6.158 1.00 98.44 79 LEU A N 1
ATOM 655 C CA . LEU A 1 79 ? -15.622 -6.918 6.843 1.00 98.44 79 LEU A CA 1
ATOM 656 C C . LEU A 1 79 ? -15.051 -5.531 7.161 1.00 98.44 79 LEU A C 1
ATOM 658 O O . LEU A 1 79 ? -14.654 -5.275 8.295 1.00 98.44 79 LEU A O 1
ATOM 662 N N . LEU A 1 80 ? -15.056 -4.620 6.187 1.00 98.75 80 LEU A N 1
ATOM 663 C CA . LEU A 1 80 ? -14.520 -3.266 6.347 1.00 98.75 80 LEU A CA 1
ATOM 664 C C . LEU A 1 80 ? -15.312 -2.446 7.376 1.00 98.75 80 LEU A C 1
ATOM 666 O O . LEU A 1 80 ? -14.715 -1.795 8.233 1.00 98.75 80 LEU A O 1
ATOM 670 N N . GLU A 1 81 ? -16.644 -2.510 7.349 1.00 98.56 81 GLU A N 1
ATOM 671 C CA . GLU A 1 81 ? -17.503 -1.879 8.359 1.00 98.56 81 GLU A CA 1
ATOM 672 C C . GLU A 1 81 ? -17.194 -2.425 9.765 1.00 98.56 81 GLU A C 1
ATOM 674 O O . GLU A 1 81 ? -17.065 -1.654 10.721 1.00 98.56 81 GLU A O 1
ATOM 679 N N . LYS A 1 82 ? -16.984 -3.742 9.893 1.00 98.44 82 LYS A N 1
ATOM 680 C CA . LYS A 1 82 ? -16.615 -4.380 11.163 1.00 98.44 82 LYS A CA 1
ATOM 681 C C . LYS A 1 82 ? -15.237 -3.941 11.660 1.00 98.44 82 LYS A C 1
ATOM 683 O O . LYS A 1 82 ? -15.092 -3.572 12.826 1.00 98.44 82 LYS A O 1
ATOM 688 N N . MET A 1 83 ? -14.243 -3.921 10.773 1.00 98.62 83 MET A N 1
ATOM 689 C CA . MET A 1 83 ? -12.894 -3.438 11.074 1.00 98.62 83 MET A CA 1
ATOM 690 C C . MET A 1 83 ? -12.928 -1.978 11.534 1.00 98.62 83 MET A C 1
ATOM 692 O O . MET A 1 83 ? -12.282 -1.629 12.524 1.00 98.62 83 MET A O 1
ATOM 696 N N . LYS A 1 84 ? -13.726 -1.127 10.873 1.00 98.50 84 LYS A N 1
ATOM 697 C CA . LYS A 1 84 ? -13.907 0.272 11.271 1.00 98.50 84 LYS A CA 1
ATOM 698 C C . LYS A 1 84 ? -14.453 0.391 12.692 1.00 98.50 84 LYS A C 1
ATOM 700 O O . LYS A 1 84 ? -13.912 1.165 13.482 1.00 98.50 84 LYS A O 1
ATOM 705 N N . GLN A 1 85 ? -15.508 -0.361 13.011 1.00 98.31 85 GLN A N 1
ATOM 706 C CA . GLN A 1 85 ? -16.119 -0.371 14.346 1.00 98.31 85 GLN A CA 1
ATOM 707 C C . GLN A 1 85 ? -15.122 -0.800 15.429 1.00 98.31 85 GLN A C 1
ATOM 709 O O . GLN A 1 85 ? -15.122 -0.230 16.517 1.00 98.31 85 GLN A O 1
ATOM 714 N N . ALA A 1 86 ? -14.236 -1.746 15.113 1.00 98.38 86 ALA A N 1
ATOM 715 C CA . ALA A 1 86 ? -13.192 -2.220 16.016 1.00 98.38 86 ALA A CA 1
ATOM 716 C C . ALA A 1 86 ? -11.961 -1.295 16.112 1.00 98.38 86 ALA A C 1
ATOM 718 O O . ALA A 1 86 ? -11.012 -1.631 16.815 1.00 98.38 86 ALA A O 1
ATOM 719 N N . GLY A 1 87 ? -11.943 -0.143 15.429 1.00 98.06 87 GLY A N 1
ATOM 720 C CA . GLY A 1 87 ? -10.870 0.855 15.542 1.00 98.06 87 GLY A CA 1
ATOM 721 C C . GLY A 1 87 ? -9.878 0.902 14.376 1.00 98.06 87 GLY A C 1
ATOM 722 O O . GLY A 1 87 ? -8.917 1.679 14.440 1.00 98.06 87 GLY A O 1
ATOM 723 N N . CYS A 1 88 ? -10.107 0.146 13.294 1.00 98.62 88 CYS A N 1
ATOM 724 C CA . CYS A 1 88 ? -9.280 0.238 12.093 1.00 98.62 88 CYS A CA 1
ATOM 725 C C . CYS A 1 88 ? -9.401 1.635 11.482 1.00 98.62 88 CYS A C 1
ATOM 727 O O . CYS A 1 88 ? -10.501 2.094 11.149 1.00 98.62 88 CYS A O 1
ATOM 729 N N . TYR A 1 89 ? -8.275 2.325 11.323 1.00 97.81 89 TYR A N 1
ATOM 730 C CA . TYR A 1 89 ? -8.264 3.650 10.702 1.00 97.81 89 TYR A CA 1
ATOM 731 C C . TYR A 1 89 ? -7.542 3.687 9.361 1.00 97.81 89 TYR A C 1
ATOM 733 O O . TYR A 1 89 ? -7.813 4.613 8.599 1.00 97.81 89 TYR A O 1
ATOM 741 N N . LEU A 1 90 ? -6.657 2.727 9.072 1.00 98.38 90 LEU A N 1
ATOM 742 C CA . LEU A 1 90 ? -5.912 2.664 7.819 1.00 98.38 90 LEU A CA 1
ATOM 743 C C . LEU A 1 90 ? -5.672 1.217 7.377 1.00 98.38 90 LEU A C 1
ATOM 745 O O . LEU A 1 90 ? -5.249 0.391 8.183 1.00 98.38 90 LEU A O 1
ATOM 749 N N . ILE A 1 91 ? -5.873 0.946 6.087 1.00 98.56 91 ILE A N 1
ATOM 750 C CA . ILE A 1 91 ? -5.486 -0.316 5.445 1.00 98.56 91 ILE A CA 1
ATOM 751 C C . ILE A 1 91 ? -4.506 -0.022 4.309 1.00 98.56 91 ILE A C 1
ATOM 753 O O . ILE A 1 91 ? -4.775 0.823 3.449 1.00 98.56 91 ILE A O 1
ATOM 757 N N . ALA A 1 92 ? -3.373 -0.718 4.307 1.00 98.38 92 ALA A N 1
ATOM 758 C CA . ALA A 1 92 ? -2.446 -0.722 3.186 1.00 98.38 92 ALA A CA 1
ATOM 759 C C . ALA A 1 92 ? -2.779 -1.865 2.217 1.00 98.38 92 ALA A C 1
ATOM 761 O O . ALA A 1 92 ? -2.960 -3.011 2.633 1.00 98.38 92 ALA A O 1
ATOM 762 N N . TYR A 1 93 ? -2.852 -1.550 0.926 1.00 98.19 93 TYR A N 1
ATOM 763 C CA . TYR A 1 93 ? -3.106 -2.510 -0.142 1.00 98.19 93 TYR A CA 1
ATOM 764 C C . TYR A 1 93 ? -1.934 -2.550 -1.121 1.00 98.19 93 TYR A C 1
ATOM 766 O O . TYR A 1 93 ? -1.492 -1.515 -1.620 1.00 98.19 93 TYR A O 1
ATOM 774 N N . GLY A 1 94 ? -1.488 -3.762 -1.454 1.00 96.38 94 GLY A N 1
ATOM 775 C CA . GLY A 1 94 ? -0.580 -3.999 -2.578 1.00 96.38 94 GLY A CA 1
ATOM 776 C C . GLY A 1 94 ? -1.291 -3.812 -3.915 1.00 96.38 94 GLY A C 1
ATOM 777 O O . GLY A 1 94 ? -1.958 -4.747 -4.363 1.00 96.38 94 GLY A O 1
ATOM 778 N N . VAL A 1 95 ? -1.162 -2.620 -4.507 1.00 97.69 95 VAL A N 1
ATOM 779 C CA . VAL A 1 95 ? -1.700 -2.257 -5.832 1.00 97.69 95 VAL A CA 1
ATOM 780 C C . VAL A 1 95 ? -0.684 -2.573 -6.926 1.00 97.69 95 VAL A C 1
ATOM 782 O O . VAL A 1 95 ? -1.060 -3.070 -7.978 1.00 97.69 95 VAL A O 1
ATOM 785 N N . GLU A 1 96 ? 0.597 -2.353 -6.643 1.00 96.62 96 GLU A N 1
ATOM 786 C CA . GLU A 1 96 ? 1.763 -2.548 -7.509 1.00 96.62 96 GLU A CA 1
ATOM 787 C C . GLU A 1 96 ? 1.793 -1.640 -8.745 1.00 96.62 96 GLU A C 1
ATOM 789 O O . GLU A 1 96 ? 2.699 -0.827 -8.860 1.00 96.62 96 GLU A O 1
ATOM 794 N N . THR A 1 97 ? 0.816 -1.717 -9.646 1.00 97.75 97 THR A N 1
ATOM 795 C CA . THR A 1 97 ? 0.821 -1.000 -10.933 1.00 97.75 97 THR A CA 1
ATOM 796 C C . THR A 1 97 ? -0.605 -0.769 -11.438 1.00 97.75 97 THR A C 1
ATOM 798 O O . THR A 1 97 ? -1.518 -1.535 -11.128 1.00 97.75 97 THR A O 1
ATOM 801 N N . GLY A 1 98 ? -0.814 0.294 -12.220 1.00 97.44 98 GLY A N 1
ATOM 802 C CA . GLY A 1 98 ? -2.093 0.595 -12.880 1.00 97.44 98 GLY A CA 1
ATOM 803 C C . GLY A 1 98 ? -2.250 -0.066 -14.249 1.00 97.44 98 GLY A C 1
ATOM 804 O O . GLY A 1 98 ? -3.102 0.341 -15.036 1.00 97.44 98 GLY A O 1
ATOM 805 N N . ASN A 1 99 ? -1.420 -1.062 -14.564 1.00 98.06 99 ASN A N 1
ATOM 806 C CA . ASN A 1 99 ? -1.461 -1.792 -15.823 1.00 98.06 99 ASN A CA 1
ATOM 807 C C . ASN A 1 99 ? -1.750 -3.283 -15.582 1.00 98.06 99 ASN A C 1
ATOM 809 O O . ASN A 1 99 ? -0.961 -3.979 -14.945 1.00 98.06 99 ASN A O 1
ATOM 813 N N . GLN A 1 100 ? -2.861 -3.789 -16.132 1.00 97.69 100 GLN A N 1
ATOM 814 C CA . GLN A 1 100 ? -3.281 -5.179 -15.920 1.00 97.69 100 GLN A CA 1
ATOM 815 C C . GLN A 1 100 ? -2.247 -6.197 -16.421 1.00 97.69 100 GLN A C 1
ATOM 817 O O . GLN A 1 100 ? -1.963 -7.162 -15.721 1.00 97.69 100 GLN A O 1
ATOM 822 N N . HIS A 1 101 ? -1.620 -5.950 -17.574 1.00 97.00 101 HIS A N 1
ATOM 823 C CA . HIS A 1 101 ? -0.602 -6.854 -18.108 1.00 97.00 101 HIS A CA 1
ATOM 824 C C . HIS A 1 101 ? 0.588 -6.993 -17.149 1.00 97.00 101 HIS A C 1
ATOM 826 O O . HIS A 1 101 ? 1.064 -8.099 -16.912 1.00 97.00 101 HIS A O 1
ATOM 832 N N . LEU A 1 102 ? 1.035 -5.893 -16.533 1.00 96.12 102 LEU A N 1
ATOM 833 C CA . LEU A 1 102 ? 2.122 -5.934 -15.552 1.00 96.12 102 LEU A CA 1
ATOM 834 C C . LEU A 1 102 ? 1.706 -6.623 -14.238 1.00 96.12 102 LEU A C 1
ATOM 836 O O . LEU A 1 102 ? 2.520 -7.320 -13.632 1.00 96.12 102 LEU A O 1
ATOM 840 N N . LEU A 1 103 ? 0.441 -6.512 -13.811 1.00 96.12 103 LEU A N 1
ATOM 841 C CA . LEU A 1 103 ? -0.085 -7.305 -12.685 1.00 96.12 103 LEU A CA 1
ATOM 842 C C . LEU A 1 103 ? -0.048 -8.809 -12.973 1.00 96.12 103 LEU A C 1
ATOM 844 O O . LEU A 1 103 ? 0.276 -9.605 -12.080 1.00 96.12 103 LEU A O 1
ATOM 848 N N . ASP A 1 104 ? -0.361 -9.185 -14.211 1.00 94.75 104 ASP A N 1
ATOM 849 C CA . ASP A 1 104 ? -0.333 -10.570 -14.672 1.00 94.75 104 ASP A CA 1
ATOM 850 C C . ASP A 1 104 ? 1.111 -11.080 -14.754 1.00 94.75 104 ASP A C 1
ATOM 852 O O . ASP A 1 104 ? 1.398 -12.176 -14.262 1.00 94.75 104 ASP A O 1
ATOM 856 N N . VAL A 1 105 ? 2.043 -10.249 -15.249 1.00 92.06 105 VAL A N 1
ATOM 857 C CA . VAL A 1 105 ? 3.491 -10.512 -15.190 1.00 92.06 105 VAL A CA 1
ATOM 858 C C . VAL A 1 105 ? 3.915 -10.773 -13.752 1.00 92.06 105 VAL A C 1
ATOM 860 O O . VAL A 1 105 ? 4.546 -11.788 -13.502 1.00 92.06 105 VAL A O 1
ATOM 863 N N . LEU A 1 106 ? 3.509 -9.948 -12.783 1.00 92.19 106 LEU A N 1
ATOM 864 C CA . LEU A 1 106 ? 3.840 -10.146 -11.365 1.00 92.19 106 LEU A CA 1
ATOM 865 C C . LEU A 1 106 ? 3.139 -11.352 -10.713 1.00 92.19 106 LEU A C 1
ATOM 867 O O . LEU A 1 106 ? 3.407 -11.656 -9.539 1.00 92.19 106 LEU A O 1
ATOM 871 N N . LYS A 1 107 ? 2.231 -12.031 -11.429 1.00 93.25 107 LYS A N 1
ATOM 872 C CA . LYS A 1 107 ? 1.323 -13.059 -10.896 1.00 93.25 107 LYS A CA 1
ATOM 873 C C . LYS A 1 107 ? 0.616 -12.571 -9.631 1.00 93.25 107 LYS A C 1
ATOM 875 O O . LYS A 1 107 ? 0.500 -13.300 -8.640 1.00 93.25 107 LYS A O 1
ATOM 880 N N . LYS A 1 108 ? 0.178 -11.306 -9.629 1.00 92.25 108 LYS A N 1
ATOM 881 C CA . LYS A 1 108 ? -0.495 -10.715 -8.466 1.00 92.25 108 LYS A CA 1
ATOM 882 C C . LYS A 1 108 ? -1.853 -11.381 -8.218 1.00 92.25 108 LYS A C 1
ATOM 884 O O . LYS A 1 108 ? -2.259 -11.505 -7.062 1.00 92.25 108 LYS A O 1
ATOM 889 N N . GLY A 1 109 ? -2.523 -11.846 -9.274 1.00 93.25 109 GLY A N 1
ATOM 890 C CA . GLY A 1 109 ? -3.820 -12.523 -9.171 1.00 93.25 109 GLY A CA 1
ATOM 891 C C . GLY A 1 109 ? -4.950 -11.588 -8.735 1.00 93.25 109 GLY A C 1
ATOM 892 O O . GLY A 1 109 ? -5.886 -12.027 -8.071 1.00 93.25 109 GLY A O 1
ATOM 893 N N . THR A 1 110 ? -4.827 -10.298 -9.052 1.00 96.00 110 THR A N 1
ATOM 894 C CA . THR A 1 110 ? -5.850 -9.274 -8.816 1.00 96.00 110 THR A CA 1
ATOM 895 C C . THR A 1 110 ? -6.061 -8.454 -10.080 1.00 96.00 110 THR A C 1
ATOM 897 O O . THR A 1 110 ? -5.107 -8.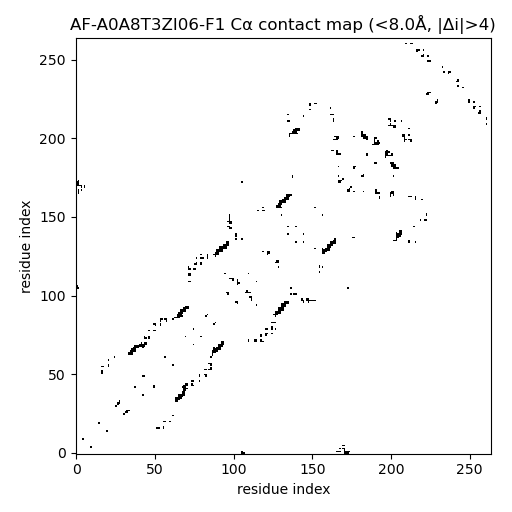257 -10.834 1.00 96.00 110 THR A O 1
ATOM 900 N N . THR A 1 111 ? -7.273 -7.939 -10.286 1.00 98.06 111 THR A N 1
ATOM 901 C CA . THR A 1 111 ? -7.570 -7.036 -11.408 1.00 98.06 111 THR A CA 1
ATOM 902 C C . THR A 1 111 ? -7.666 -5.575 -10.977 1.00 98.06 111 THR A C 1
ATOM 904 O O . THR A 1 111 ? -7.920 -5.277 -9.803 1.00 98.06 111 THR A O 1
ATOM 907 N N . LEU A 1 112 ? -7.512 -4.649 -11.926 1.00 98.38 112 LEU A N 1
ATOM 908 C CA . LEU A 1 112 ? -7.727 -3.217 -11.685 1.00 98.38 112 LEU A CA 1
ATOM 909 C C . LEU A 1 112 ? -9.143 -2.931 -11.153 1.00 98.38 112 LEU A C 1
ATOM 911 O O . LEU A 1 112 ? -9.320 -2.089 -10.276 1.00 98.38 112 LEU A O 1
ATOM 915 N N . GLU A 1 113 ? -10.156 -3.671 -11.603 1.00 98.31 113 GLU A N 1
ATOM 916 C CA . GLU A 1 113 ? -11.546 -3.554 -11.139 1.00 98.31 113 GLU A CA 1
ATOM 917 C C . GLU A 1 113 ? -11.697 -3.989 -9.680 1.00 98.31 113 GLU A C 1
ATOM 919 O O . GLU A 1 113 ? -12.378 -3.312 -8.907 1.00 98.31 113 GLU A O 1
ATOM 924 N N . GLN A 1 114 ? -11.032 -5.076 -9.274 1.00 98.31 114 GLN A N 1
ATOM 925 C CA . GLN A 1 114 ? -11.014 -5.506 -7.873 1.00 98.31 114 GLN A CA 1
ATOM 926 C C . GLN A 1 114 ? -10.347 -4.457 -6.983 1.00 98.31 114 GLN A C 1
ATOM 928 O O . GLN A 1 114 ? -10.841 -4.170 -5.892 1.00 98.31 114 GLN A O 1
ATOM 933 N N . ILE A 1 115 ? -9.261 -3.841 -7.461 1.00 98.56 115 ILE A N 1
ATOM 934 C CA . ILE A 1 115 ? -8.594 -2.747 -6.752 1.00 98.56 115 ILE A CA 1
ATOM 935 C C . ILE A 1 115 ? -9.554 -1.555 -6.610 1.00 98.56 115 ILE A C 1
ATOM 937 O O . ILE A 1 115 ? -9.790 -1.103 -5.489 1.00 98.56 115 ILE A O 1
ATOM 941 N N . ARG A 1 116 ? -10.191 -1.095 -7.697 1.00 98.44 116 ARG A N 1
ATOM 942 C CA . ARG A 1 116 ? -11.196 -0.013 -7.646 1.00 98.44 116 ARG A CA 1
ATOM 943 C C . ARG A 1 116 ? -12.308 -0.310 -6.641 1.00 98.44 116 ARG A C 1
ATOM 945 O O . ARG A 1 116 ? -12.649 0.547 -5.824 1.00 98.44 116 ARG A O 1
ATOM 952 N N . ALA A 1 117 ? -12.860 -1.523 -6.681 1.00 98.31 117 ALA A N 1
ATOM 953 C CA . ALA A 1 117 ? -13.937 -1.944 -5.791 1.00 98.31 117 ALA A CA 1
ATOM 954 C C . ALA A 1 117 ? -13.502 -1.932 -4.316 1.00 98.31 117 ALA A C 1
ATOM 956 O O . ALA A 1 117 ? -14.221 -1.388 -3.474 1.00 98.31 117 ALA A O 1
ATOM 957 N N . ALA A 1 118 ? -12.314 -2.458 -4.009 1.00 98.38 118 ALA A N 1
ATOM 958 C CA . ALA A 1 118 ? -11.774 -2.487 -2.652 1.00 98.38 118 ALA A CA 1
ATOM 959 C C . ALA A 1 118 ? -11.517 -1.078 -2.100 1.00 98.38 118 ALA A C 1
ATOM 961 O O . ALA A 1 118 ? -11.907 -0.779 -0.968 1.00 98.38 118 ALA A O 1
ATOM 962 N N . PHE A 1 119 ? -10.919 -0.187 -2.898 1.00 98.69 119 PHE A N 1
ATOM 963 C CA . PHE A 1 119 ? -10.681 1.203 -2.496 1.00 98.69 119 PHE A CA 1
ATOM 964 C C . PHE A 1 119 ? -11.998 1.946 -2.254 1.00 98.69 119 PHE A C 1
ATOM 966 O O . PHE A 1 119 ? -12.176 2.533 -1.185 1.00 98.69 119 PHE A O 1
ATOM 973 N N . LYS A 1 120 ? -12.964 1.821 -3.174 1.00 98.50 120 LYS A N 1
ATOM 974 C CA . LYS A 1 120 ? -14.306 2.403 -3.026 1.00 98.50 120 LYS A CA 1
ATOM 975 C C . LYS A 1 120 ? -15.011 1.911 -1.758 1.00 98.50 120 LYS A C 1
ATOM 977 O O . LYS A 1 120 ? -15.556 2.723 -1.011 1.00 98.50 120 LYS A O 1
ATOM 982 N N . ALA A 1 121 ? -14.988 0.604 -1.491 1.00 98.56 121 ALA A N 1
ATOM 983 C CA . ALA A 1 121 ? -15.599 0.027 -0.294 1.00 98.56 121 ALA A CA 1
ATOM 984 C C . ALA A 1 121 ? -14.893 0.486 0.995 1.00 98.56 121 ALA A C 1
ATOM 986 O O . ALA A 1 121 ? -15.554 0.814 1.979 1.00 98.56 121 ALA A O 1
ATOM 987 N N . THR A 1 122 ? -13.560 0.571 0.979 1.00 98.75 122 THR A N 1
ATOM 988 C CA . THR A 1 122 ? -12.764 1.005 2.140 1.00 98.75 122 THR A CA 1
ATOM 989 C C . THR A 1 122 ? -13.032 2.474 2.475 1.00 98.75 122 THR A C 1
ATOM 991 O O . THR A 1 122 ? -13.233 2.822 3.640 1.00 98.75 122 THR A O 1
ATOM 994 N N . HIS A 1 123 ? -13.127 3.333 1.454 1.00 98.12 123 HIS A N 1
ATOM 995 C CA . HIS A 1 123 ? -13.508 4.736 1.626 1.00 98.12 123 HIS A CA 1
ATOM 996 C C . HIS A 1 123 ? -14.938 4.887 2.145 1.00 98.12 123 HIS A C 1
ATOM 998 O O . HIS A 1 123 ? -15.164 5.700 3.040 1.00 98.12 123 HIS A O 1
ATOM 1004 N N . ALA A 1 124 ? -15.885 4.091 1.638 1.00 98.44 124 ALA A N 1
ATOM 1005 C CA . ALA A 1 124 ? -17.271 4.097 2.109 1.00 98.44 124 ALA A CA 1
ATOM 1006 C C . ALA A 1 124 ? -17.390 3.691 3.590 1.00 98.44 124 ALA A C 1
ATOM 1008 O O . ALA A 1 124 ? -18.196 4.264 4.318 1.00 98.44 124 ALA A O 1
ATOM 1009 N N . ALA A 1 125 ? -16.534 2.779 4.062 1.00 98.50 125 ALA A N 1
ATOM 1010 C CA . ALA A 1 125 ? -16.426 2.423 5.479 1.00 98.50 125 ALA A CA 1
ATOM 1011 C C . ALA A 1 125 ? -15.732 3.507 6.337 1.00 98.50 125 ALA A C 1
ATOM 1013 O O . ALA A 1 125 ? -15.609 3.362 7.553 1.00 98.50 125 ALA A O 1
ATOM 1014 N N . GLY A 1 126 ? -15.245 4.599 5.736 1.00 97.50 126 GLY A N 1
ATOM 1015 C CA . GLY A 1 126 ? -14.541 5.670 6.442 1.00 97.50 126 GLY A CA 1
ATOM 1016 C C . GLY A 1 126 ? -13.149 5.265 6.938 1.00 97.50 126 GLY A C 1
ATOM 1017 O O . GLY A 1 126 ? -12.678 5.805 7.948 1.00 97.50 126 GLY A O 1
ATOM 1018 N N . ILE A 1 127 ? -12.508 4.300 6.276 1.00 98.44 127 ILE A N 1
ATOM 1019 C CA . ILE A 1 127 ? -11.138 3.853 6.547 1.00 98.44 127 ILE A CA 1
ATOM 1020 C C . ILE A 1 127 ? -10.192 4.527 5.540 1.00 98.44 127 ILE A C 1
ATOM 1022 O O . ILE A 1 127 ? -10.499 4.636 4.352 1.00 98.44 127 ILE A O 1
ATOM 1026 N N . GLU A 1 128 ? -9.038 5.005 6.008 1.00 97.56 128 GLU A N 1
ATOM 1027 C CA . GLU A 1 128 ? -7.999 5.539 5.125 1.00 97.56 128 GLU A CA 1
ATOM 1028 C C . GLU A 1 128 ? -7.298 4.413 4.365 1.00 97.56 128 GLU A C 1
ATOM 1030 O O . GLU A 1 128 ? -7.109 3.315 4.881 1.00 97.56 128 GLU A O 1
ATOM 1035 N N . THR A 1 129 ? -6.844 4.695 3.150 1.00 98.38 129 THR A N 1
ATOM 1036 C CA . THR A 1 129 ? -6.084 3.723 2.363 1.00 98.38 129 THR A CA 1
ATOM 1037 C C . THR A 1 129 ? -4.654 4.178 2.139 1.00 98.38 129 THR A C 1
ATOM 1039 O O . THR A 1 129 ? -4.388 5.364 1.920 1.00 98.38 129 THR A O 1
ATOM 1042 N N . LEU A 1 130 ? -3.735 3.220 2.160 1.00 98.12 130 LEU A N 1
ATOM 1043 C CA . LEU A 1 130 ? -2.391 3.363 1.622 1.00 98.12 130 LEU A CA 1
ATOM 1044 C C . LEU A 1 130 ? -2.258 2.431 0.414 1.00 98.12 130 LEU A C 1
ATOM 1046 O O . LEU A 1 130 ? -2.641 1.266 0.494 1.00 98.12 130 LEU A O 1
ATOM 1050 N N . ALA A 1 131 ? -1.739 2.934 -0.702 1.00 98.19 131 ALA A N 1
ATOM 1051 C CA . ALA A 1 131 ? -1.411 2.112 -1.863 1.00 98.19 131 ALA A CA 1
ATOM 1052 C C . ALA A 1 131 ? 0.099 1.843 -1.904 1.00 98.19 131 ALA A C 1
ATOM 1054 O O . ALA A 1 131 ? 0.889 2.791 -1.920 1.00 98.19 131 ALA A O 1
ATOM 1055 N N . TYR A 1 132 ? 0.490 0.570 -1.930 1.00 97.00 132 TYR A N 1
ATOM 1056 C CA . TYR A 1 132 ? 1.843 0.174 -2.316 1.00 97.00 132 TYR A CA 1
ATOM 1057 C C . TYR A 1 132 ? 1.914 0.076 -3.834 1.00 97.00 132 TYR A C 1
ATOM 1059 O O . TYR A 1 132 ? 1.081 -0.594 -4.450 1.00 97.00 132 TYR A O 1
ATOM 1067 N N . ILE A 1 133 ? 2.879 0.780 -4.414 1.00 96.69 133 ILE A N 1
ATOM 1068 C CA . ILE A 1 133 ? 3.115 0.889 -5.852 1.00 96.69 133 ILE A CA 1
ATOM 1069 C C . ILE A 1 133 ? 4.585 0.595 -6.112 1.00 96.69 133 ILE A C 1
ATOM 1071 O O . ILE A 1 133 ? 5.457 1.003 -5.343 1.00 96.69 133 ILE A O 1
ATOM 1075 N N . MET A 1 134 ? 4.862 -0.070 -7.222 1.00 94.00 134 MET A N 1
ATOM 1076 C CA . MET A 1 134 ? 6.208 -0.319 -7.697 1.00 94.00 134 MET A CA 1
ATOM 1077 C C . MET A 1 134 ? 6.315 -0.005 -9.186 1.00 94.00 134 MET A C 1
ATOM 1079 O O . MET A 1 134 ? 5.385 -0.266 -9.943 1.00 94.00 134 MET A O 1
ATOM 1083 N N . ILE A 1 135 ? 7.459 0.533 -9.591 1.00 94.44 135 ILE A N 1
ATOM 1084 C CA . ILE A 1 135 ? 7.839 0.669 -11.001 1.00 94.44 135 ILE A CA 1
ATOM 1085 C C . ILE A 1 135 ? 9.141 -0.094 -11.278 1.00 94.44 135 ILE A C 1
ATOM 1087 O O . ILE A 1 135 ? 9.813 -0.534 -10.347 1.00 94.44 135 ILE A O 1
ATOM 1091 N N . GLY A 1 136 ? 9.524 -0.250 -12.540 1.00 93.19 136 GLY A N 1
ATOM 1092 C CA . GLY A 1 136 ? 10.657 -1.082 -12.952 1.00 93.19 136 GLY A CA 1
ATOM 1093 C C . GLY A 1 136 ? 10.289 -2.558 -13.122 1.00 93.19 136 GLY A C 1
ATOM 1094 O O . GLY A 1 136 ? 11.161 -3.420 -13.102 1.00 93.19 136 GLY A O 1
ATOM 1095 N N . ILE A 1 137 ? 9.009 -2.893 -13.272 1.00 94.56 137 ILE A N 1
ATOM 1096 C CA . ILE A 1 137 ? 8.593 -4.269 -13.567 1.00 94.56 137 ILE A CA 1
ATOM 1097 C C . ILE A 1 137 ? 9.140 -4.650 -14.961 1.00 94.56 137 ILE A C 1
ATOM 1099 O O . ILE A 1 137 ? 9.044 -3.837 -15.877 1.00 94.56 137 ILE A O 1
ATOM 1103 N N . PRO A 1 138 ? 9.709 -5.852 -15.186 1.00 92.62 138 PRO A N 1
ATOM 1104 C CA . PRO A 1 138 ? 10.141 -6.258 -16.526 1.00 92.62 138 PRO A CA 1
ATOM 1105 C C . PRO A 1 138 ? 9.014 -6.096 -17.562 1.00 92.62 138 PRO A C 1
ATOM 1107 O O . PRO A 1 138 ? 7.919 -6.626 -17.364 1.00 92.62 138 PRO A O 1
ATOM 1110 N N . GLY A 1 139 ? 9.287 -5.385 -18.659 1.00 92.12 139 GLY A N 1
ATOM 1111 C CA . GLY A 1 139 ? 8.297 -4.974 -19.663 1.00 92.12 139 GLY A CA 1
ATOM 1112 C C . GLY A 1 139 ? 7.601 -3.625 -19.412 1.00 92.12 139 GLY A C 1
ATOM 1113 O O . GLY A 1 139 ? 6.755 -3.230 -20.212 1.00 92.12 139 GLY A O 1
ATOM 1114 N N . GLU A 1 140 ? 7.919 -2.915 -18.330 1.00 95.88 140 GLU A N 1
ATOM 1115 C CA . GLU A 1 140 ? 7.384 -1.581 -18.038 1.00 95.88 140 GLU A CA 1
ATOM 1116 C C . GLU A 1 140 ? 7.997 -0.505 -18.951 1.00 95.88 140 GLU A C 1
ATOM 1118 O O . GLU A 1 140 ? 9.185 -0.536 -19.264 1.00 95.88 140 GLU A O 1
ATOM 1123 N N . THR A 1 141 ? 7.169 0.446 -19.387 1.00 97.75 141 THR A N 1
ATOM 1124 C CA . THR A 1 141 ? 7.522 1.570 -20.269 1.00 97.75 141 THR A CA 1
ATOM 1125 C C . THR A 1 141 ? 7.062 2.899 -19.654 1.00 97.75 141 THR A C 1
ATOM 1127 O O . THR A 1 141 ? 6.251 2.912 -18.724 1.00 97.75 141 THR A O 1
ATOM 1130 N N . HIS A 1 142 ? 7.500 4.043 -20.197 1.00 97.19 142 HIS A N 1
ATOM 1131 C CA . HIS A 1 142 ? 6.980 5.356 -19.773 1.00 97.19 142 HIS A CA 1
ATOM 1132 C C . HIS A 1 142 ? 5.449 5.444 -19.874 1.00 97.19 142 HIS A C 1
ATOM 1134 O O . HIS A 1 142 ? 4.795 6.031 -19.011 1.00 97.19 142 HIS A O 1
ATOM 1140 N N . GLU A 1 143 ? 4.855 4.818 -20.895 1.00 98.12 143 GLU A N 1
ATOM 1141 C CA . GLU A 1 143 ? 3.403 4.787 -21.068 1.00 98.12 143 GLU A CA 1
ATOM 1142 C C . GLU A 1 143 ? 2.721 4.001 -19.941 1.00 98.12 143 GLU A C 1
ATOM 1144 O O . GLU A 1 143 ? 1.728 4.457 -19.372 1.00 98.12 143 GLU A O 1
ATOM 1149 N N . THR A 1 144 ? 3.248 2.831 -19.570 1.00 98.06 144 THR A N 1
ATOM 1150 C CA . THR A 1 144 ? 2.649 2.040 -18.487 1.00 98.06 144 THR A CA 1
ATOM 1151 C C . THR A 1 144 ? 2.855 2.692 -17.121 1.00 98.06 144 THR A C 1
ATOM 1153 O O . THR A 1 144 ? 1.957 2.616 -16.283 1.00 98.06 144 THR A O 1
ATOM 1156 N N . ILE A 1 145 ? 3.966 3.406 -16.918 1.00 98.06 145 ILE A N 1
ATOM 1157 C CA . ILE A 1 145 ? 4.184 4.250 -15.734 1.00 98.06 145 ILE A CA 1
ATOM 1158 C C . ILE A 1 145 ? 3.148 5.382 -15.681 1.00 98.06 145 ILE A C 1
ATOM 1160 O O . ILE A 1 145 ? 2.578 5.651 -14.621 1.00 98.06 145 ILE A O 1
ATOM 1164 N N . GLN A 1 146 ? 2.842 6.017 -16.816 1.00 98.12 146 GLN A N 1
ATOM 1165 C CA . GLN A 1 146 ? 1.795 7.036 -16.876 1.00 98.12 146 GLN A CA 1
ATOM 1166 C C . GLN A 1 146 ? 0.412 6.452 -16.553 1.00 98.12 146 GLN A C 1
ATOM 1168 O O . GLN A 1 146 ? -0.302 7.021 -15.730 1.00 98.12 146 GLN A O 1
ATOM 1173 N N . ARG A 1 147 ? 0.068 5.274 -17.089 1.00 98.25 147 ARG A N 1
ATOM 1174 C CA . ARG A 1 147 ? -1.175 4.566 -16.724 1.00 98.25 147 ARG A CA 1
ATOM 1175 C C . ARG A 1 147 ? -1.241 4.258 -15.223 1.00 98.25 147 ARG A C 1
ATOM 1177 O O . ARG A 1 147 ? -2.303 4.371 -14.617 1.00 98.25 147 ARG A O 1
ATOM 1184 N N . THR A 1 148 ? -0.108 3.916 -14.607 1.00 98.38 148 THR A N 1
ATOM 1185 C CA . THR A 1 148 ? -0.000 3.746 -13.151 1.00 98.38 148 THR A CA 1
ATOM 1186 C C . THR A 1 148 ? -0.308 5.038 -12.402 1.00 98.38 148 THR A C 1
ATOM 1188 O O . THR A 1 148 ? -1.084 5.005 -11.447 1.00 98.38 148 THR A O 1
ATOM 1191 N N . LEU A 1 149 ? 0.222 6.182 -12.847 1.00 97.88 149 LEU A N 1
ATOM 1192 C CA . LEU A 1 149 ? -0.118 7.482 -12.263 1.00 97.88 149 LEU A CA 1
ATOM 1193 C C . LEU A 1 149 ? -1.619 7.769 -12.358 1.00 97.88 149 LEU A C 1
ATOM 1195 O O . LEU A 1 149 ? -2.242 8.089 -11.344 1.00 97.88 149 LEU A O 1
ATOM 1199 N N . ASP A 1 150 ? -2.190 7.626 -13.553 1.00 98.31 150 ASP A N 1
ATOM 1200 C CA . ASP A 1 150 ? -3.602 7.912 -13.813 1.00 98.31 150 ASP A CA 1
ATOM 1201 C C . ASP A 1 150 ? -4.503 7.049 -12.920 1.00 98.31 150 ASP A C 1
ATOM 1203 O O . ASP A 1 150 ? -5.420 7.556 -12.271 1.00 98.31 150 ASP A O 1
ATOM 1207 N N . PHE A 1 151 ? -4.170 5.764 -12.784 1.00 98.56 151 PHE A N 1
ATOM 1208 C CA . PHE A 1 151 ? -4.897 4.830 -11.930 1.00 98.56 151 PHE A CA 1
ATOM 1209 C C . PHE A 1 151 ? -4.798 5.171 -10.435 1.00 98.56 151 PHE A C 1
ATOM 1211 O O . PHE A 1 151 ? -5.792 5.119 -9.709 1.00 98.56 151 PHE A O 1
ATOM 1218 N N . ILE A 1 152 ? -3.621 5.568 -9.945 1.00 97.50 152 ILE A N 1
ATOM 1219 C CA . ILE A 1 152 ? -3.451 5.982 -8.542 1.00 97.50 152 ILE A CA 1
ATOM 1220 C C . ILE A 1 152 ? -4.253 7.256 -8.252 1.00 97.50 152 ILE A C 1
ATOM 1222 O O . ILE A 1 152 ? -4.820 7.404 -7.166 1.00 97.50 152 ILE A O 1
ATOM 1226 N N . LEU A 1 153 ? -4.307 8.189 -9.205 1.00 97.38 153 LEU A N 1
ATOM 1227 C CA . LEU A 1 153 ? -5.123 9.395 -9.079 1.00 97.38 153 LEU A CA 1
ATOM 1228 C C . LEU A 1 153 ? -6.624 9.068 -9.094 1.00 97.38 153 LEU A C 1
ATOM 1230 O O . LEU A 1 153 ? -7.373 9.709 -8.352 1.00 97.38 153 LEU A O 1
ATOM 1234 N N . GLU A 1 154 ? -7.034 8.062 -9.872 1.00 97.75 154 GLU A N 1
ATOM 1235 C CA . GLU A 1 154 ? -8.403 7.537 -9.943 1.00 97.75 154 GLU A CA 1
ATOM 1236 C C . GLU A 1 154 ? -8.856 6.927 -8.605 1.00 97.75 154 GLU A C 1
ATOM 1238 O O . GLU A 1 154 ? -9.875 7.345 -8.051 1.00 97.75 154 GLU A O 1
ATOM 1243 N N . ILE A 1 155 ? -8.089 5.982 -8.045 1.00 98.06 155 ILE A N 1
ATOM 1244 C CA . ILE A 1 155 ? -8.455 5.277 -6.798 1.00 98.06 155 ILE A CA 1
ATOM 1245 C C . ILE A 1 155 ? -8.257 6.133 -5.531 1.00 98.06 155 ILE A C 1
ATOM 1247 O O . ILE A 1 155 ? -8.622 5.709 -4.435 1.00 98.06 155 ILE A O 1
ATOM 1251 N N . ASP A 1 156 ? -7.671 7.326 -5.681 1.00 96.94 156 ASP A N 1
ATOM 1252 C CA . ASP A 1 156 ? -7.516 8.389 -4.680 1.00 96.94 156 ASP A CA 1
ATOM 1253 C C . ASP A 1 156 ? -7.128 7.908 -3.263 1.00 96.94 156 ASP A C 1
ATOM 1255 O O . ASP A 1 156 ? -7.843 8.177 -2.285 1.00 96.94 156 ASP A O 1
ATOM 1259 N N . PRO A 1 157 ? -5.992 7.200 -3.112 1.00 97.44 157 PRO A N 1
ATOM 1260 C CA . PRO A 1 157 ? -5.552 6.718 -1.818 1.00 97.44 157 PRO A CA 1
ATOM 1261 C C . PRO A 1 157 ? -5.250 7.878 -0.860 1.00 97.44 157 PRO A C 1
ATOM 1263 O O . PRO A 1 157 ? -4.914 8.995 -1.266 1.00 97.44 157 PRO A O 1
ATOM 1266 N N . GLY A 1 158 ? -5.350 7.613 0.443 1.00 94.75 158 GLY A N 1
ATOM 1267 C CA . GLY A 1 158 ? -4.934 8.565 1.476 1.00 94.75 158 GLY A CA 1
ATOM 1268 C C . GLY A 1 158 ? -3.420 8.781 1.491 1.00 94.75 158 GLY A C 1
ATOM 1269 O O . GLY A 1 158 ? -2.968 9.892 1.752 1.00 94.75 158 GLY A O 1
ATOM 1270 N N . TYR A 1 159 ? -2.650 7.739 1.169 1.00 95.00 159 TYR A N 1
ATOM 1271 C CA . TYR A 1 159 ? -1.192 7.764 1.057 1.00 95.00 159 TYR A CA 1
ATOM 1272 C C . TYR A 1 159 ? -0.722 6.810 -0.042 1.00 95.00 159 TYR A C 1
ATOM 1274 O O . TYR A 1 159 ? -1.394 5.825 -0.343 1.00 95.00 159 TYR A O 1
ATOM 1282 N N . VAL A 1 160 ? 0.459 7.058 -0.600 1.00 95.12 160 VAL A N 1
ATOM 1283 C CA . VAL A 1 160 ? 1.116 6.122 -1.520 1.00 95.12 160 VAL A CA 1
ATOM 1284 C C . VAL A 1 160 ? 2.550 5.905 -1.079 1.00 95.12 160 VAL A C 1
ATOM 1286 O O . VAL A 1 160 ? 3.294 6.864 -0.866 1.00 95.12 160 VAL A O 1
ATOM 1289 N N . GLN A 1 161 ? 2.948 4.648 -0.977 1.00 93.19 161 GLN A N 1
ATOM 1290 C CA . GLN A 1 161 ? 4.348 4.282 -0.864 1.00 93.19 161 GLN A CA 1
ATOM 1291 C C . GLN A 1 161 ? 4.768 3.679 -2.198 1.00 93.19 161 GLN A C 1
ATOM 1293 O O . GLN A 1 161 ? 4.244 2.649 -2.616 1.00 93.19 161 GLN A O 1
ATOM 1298 N N . MET A 1 162 ? 5.668 4.384 -2.878 1.00 91.25 162 MET A N 1
ATOM 1299 C CA . MET A 1 162 ? 6.186 4.000 -4.183 1.00 91.25 162 MET A CA 1
ATOM 1300 C C . MET A 1 162 ? 7.620 3.508 -4.020 1.00 91.25 162 MET A C 1
ATOM 1302 O O . MET A 1 162 ? 8.385 4.094 -3.252 1.00 91.25 162 MET A O 1
ATOM 1306 N N . GLY A 1 163 ? 7.980 2.464 -4.753 1.00 90.62 163 GLY A N 1
ATOM 1307 C CA . GLY A 1 163 ? 9.348 1.969 -4.836 1.00 90.62 163 GLY A CA 1
ATOM 1308 C C . GLY A 1 163 ? 9.701 1.534 -6.249 1.00 90.62 163 GLY A C 1
ATOM 1309 O O . GLY A 1 163 ? 8.853 1.495 -7.139 1.00 90.62 163 GLY A O 1
ATOM 1310 N N . ILE A 1 164 ? 10.966 1.194 -6.447 1.00 91.12 164 ILE A N 1
ATOM 1311 C CA . ILE A 1 164 ? 11.433 0.553 -7.672 1.00 91.12 164 ILE A CA 1
ATOM 1312 C C . ILE A 1 164 ? 11.616 -0.938 -7.381 1.00 91.12 164 ILE A C 1
ATOM 1314 O O . ILE A 1 164 ? 12.013 -1.324 -6.282 1.00 91.12 164 ILE A O 1
ATOM 1318 N N . ALA A 1 165 ? 11.232 -1.782 -8.332 1.00 91.06 165 ALA A N 1
ATOM 1319 C CA . ALA A 1 165 ? 11.174 -3.223 -8.178 1.00 91.06 165 ALA A CA 1
ATOM 1320 C C . ALA A 1 165 ? 12.567 -3.817 -7.945 1.00 91.06 165 ALA A C 1
ATOM 1322 O O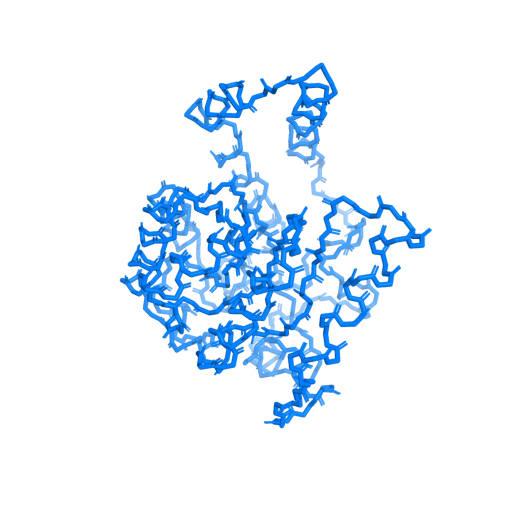 . ALA A 1 165 ? 13.347 -3.942 -8.874 1.00 91.06 165 ALA A O 1
ATOM 1323 N N . THR A 1 166 ? 12.877 -4.250 -6.726 1.00 89.88 166 THR A N 1
ATOM 1324 C CA . THR A 1 166 ? 14.177 -4.869 -6.431 1.00 89.88 166 THR A CA 1
ATOM 1325 C C . THR A 1 166 ? 14.114 -6.391 -6.637 1.00 89.88 166 THR A C 1
ATOM 1327 O O . THR A 1 166 ? 13.408 -7.075 -5.889 1.00 89.88 166 THR A O 1
ATOM 1330 N N . PRO A 1 167 ? 14.832 -6.965 -7.623 1.00 89.38 167 PRO A N 1
ATOM 1331 C CA . PRO A 1 167 ? 14.890 -8.409 -7.825 1.00 89.38 167 PRO A CA 1
ATOM 1332 C C . PRO A 1 167 ? 15.745 -9.064 -6.733 1.00 89.38 167 PRO A C 1
ATOM 1334 O O . PRO A 1 167 ? 16.963 -9.144 -6.850 1.00 89.38 167 PRO A O 1
ATOM 1337 N N . TYR A 1 168 ? 15.127 -9.548 -5.659 1.00 88.25 168 TYR A N 1
ATOM 1338 C CA . TYR A 1 168 ? 15.851 -10.253 -4.597 1.00 88.25 168 TYR A CA 1
ATOM 1339 C C . TYR A 1 168 ? 16.242 -11.680 -5.003 1.00 88.25 168 TYR A C 1
ATOM 1341 O O . TYR A 1 168 ? 15.431 -12.363 -5.637 1.00 88.25 168 TYR A O 1
ATOM 1349 N N . PRO A 1 169 ? 17.423 -12.189 -4.601 1.00 85.88 169 PRO A N 1
ATOM 1350 C CA . PRO A 1 169 ? 17.790 -13.588 -4.813 1.00 85.88 169 PRO A CA 1
ATOM 1351 C C . PRO A 1 169 ? 16.705 -14.557 -4.347 1.00 85.88 169 PRO A C 1
ATOM 1353 O O . PRO A 1 169 ? 16.000 -14.292 -3.373 1.00 85.88 169 PRO A O 1
ATOM 1356 N N . MET A 1 170 ? 16.594 -15.696 -5.035 1.00 85.06 170 MET A N 1
ATOM 1357 C CA . MET A 1 170 ? 15.579 -16.733 -4.783 1.00 85.06 170 MET A CA 1
ATOM 1358 C C . MET A 1 170 ? 14.130 -16.297 -5.067 1.00 85.06 170 MET A C 1
ATOM 1360 O O . MET A 1 170 ? 13.189 -17.020 -4.737 1.00 85.06 170 MET A O 1
ATOM 1364 N N . THR A 1 171 ? 13.928 -15.134 -5.692 1.00 89.31 171 THR A N 1
ATOM 1365 C CA . THR A 1 171 ? 12.623 -14.730 -6.221 1.00 89.31 171 THR A CA 1
ATOM 1366 C C . THR A 1 171 ? 12.541 -15.020 -7.715 1.00 89.31 171 THR A C 1
ATOM 1368 O O . THR A 1 171 ? 13.517 -14.893 -8.450 1.00 89.31 171 THR A O 1
ATOM 1371 N N . GLU A 1 172 ? 11.344 -15.346 -8.195 1.00 90.00 172 GLU A N 1
ATOM 1372 C CA . GLU A 1 172 ? 11.117 -15.540 -9.629 1.00 90.00 172 GLU A CA 1
ATOM 1373 C C . GLU A 1 172 ? 11.376 -14.242 -10.422 1.00 90.00 172 GLU A C 1
ATOM 1375 O O . GLU A 1 172 ? 11.822 -14.295 -11.568 1.00 90.00 172 GLU A O 1
ATOM 1380 N N . LEU A 1 173 ? 11.169 -13.071 -9.801 1.00 91.56 173 LEU A N 1
ATOM 1381 C CA . LEU A 1 173 ? 11.538 -11.784 -10.395 1.00 91.56 173 LEU A CA 1
ATOM 1382 C C . LEU A 1 173 ? 13.049 -11.702 -10.673 1.00 91.56 173 LEU A C 1
ATOM 1384 O O . LEU A 1 173 ? 13.441 -11.240 -11.743 1.00 91.56 173 LEU A O 1
ATOM 1388 N N . TYR A 1 174 ? 13.888 -12.181 -9.751 1.00 91.38 174 TYR A N 1
ATOM 1389 C CA . TYR A 1 174 ? 15.337 -12.239 -9.953 1.00 91.38 174 TYR A CA 1
ATOM 1390 C C . TYR A 1 174 ? 15.723 -13.170 -11.094 1.00 91.38 174 TYR A C 1
ATOM 1392 O O . TYR A 1 174 ? 16.518 -12.777 -11.945 1.00 91.38 174 TYR A O 1
ATOM 1400 N N . ASP A 1 175 ? 15.116 -14.353 -11.185 1.00 92.00 175 ASP A N 1
ATOM 1401 C CA . ASP A 1 175 ? 15.400 -15.280 -12.284 1.00 92.00 175 ASP A CA 1
ATOM 1402 C C . ASP A 1 175 ? 15.025 -14.682 -13.648 1.00 92.00 175 ASP A C 1
ATOM 1404 O O . ASP A 1 175 ? 15.777 -14.811 -14.617 1.00 92.00 175 ASP A O 1
ATOM 1408 N N . ILE A 1 176 ? 13.885 -13.987 -13.732 1.00 91.75 176 ILE A N 1
ATOM 1409 C CA . ILE A 1 176 ? 13.456 -13.280 -14.947 1.00 91.75 176 ILE A CA 1
ATOM 1410 C C . ILE A 1 176 ? 14.436 -12.155 -15.292 1.00 91.75 176 ILE A C 1
ATOM 1412 O O . ILE A 1 176 ? 14.920 -12.100 -16.425 1.00 91.75 176 ILE A O 1
ATOM 1416 N N . ALA A 1 177 ? 14.746 -11.285 -14.329 1.00 91.94 177 ALA A N 1
ATOM 1417 C CA . ALA A 1 177 ? 15.630 -10.143 -14.538 1.00 91.94 177 ALA A CA 1
ATOM 1418 C C . ALA A 1 177 ? 17.050 -10.588 -14.924 1.00 91.94 177 ALA A C 1
ATOM 1420 O O . ALA A 1 177 ? 17.649 -10.017 -15.836 1.00 91.94 177 ALA A O 1
ATOM 1421 N N . LYS A 1 178 ? 17.562 -11.658 -14.303 1.00 92.56 178 LYS A N 1
ATOM 1422 C CA . LYS A 1 178 ? 18.864 -12.252 -14.623 1.00 92.56 178 LYS A CA 1
ATOM 1423 C C . LYS A 1 178 ? 18.890 -12.841 -16.031 1.00 92.56 178 LYS A C 1
ATOM 1425 O O . LYS A 1 178 ? 19.802 -12.531 -16.790 1.00 92.56 178 LYS A O 1
ATOM 1430 N N . ARG A 1 179 ? 17.887 -13.645 -16.413 1.00 94.25 179 ARG A N 1
ATOM 1431 C CA . ARG A 1 179 ? 17.804 -14.231 -17.768 1.00 94.25 179 ARG A CA 1
ATOM 1432 C C . ARG A 1 179 ? 17.736 -13.174 -18.868 1.00 94.25 179 ARG A C 1
ATOM 1434 O O . ARG A 1 179 ? 18.267 -13.395 -19.948 1.00 94.25 179 ARG A O 1
ATOM 1441 N N . LYS A 1 180 ? 17.084 -12.044 -18.594 1.00 93.31 180 LYS A N 1
ATOM 1442 C CA . LYS A 1 180 ? 16.950 -10.923 -19.531 1.00 93.31 180 LYS A CA 1
ATOM 1443 C C . LYS A 1 180 ? 18.119 -9.925 -19.484 1.00 93.31 180 LYS A C 1
ATOM 1445 O O . LYS A 1 180 ? 18.106 -8.957 -20.236 1.00 93.31 180 LYS A O 1
ATOM 1450 N N . GLY A 1 181 ? 19.109 -10.127 -18.609 1.00 93.62 181 GLY A N 1
ATOM 1451 C CA . GLY A 1 181 ? 20.240 -9.204 -18.454 1.00 93.62 181 GLY A CA 1
ATOM 1452 C C . GLY A 1 181 ? 19.838 -7.805 -17.964 1.00 93.62 181 GLY A C 1
ATOM 1453 O O . GLY A 1 181 ? 20.429 -6.817 -18.391 1.00 93.62 181 GLY A O 1
ATOM 1454 N N . LEU A 1 182 ? 18.801 -7.717 -17.122 1.00 93.00 182 LEU A N 1
ATOM 1455 C CA . LEU A 1 182 ? 18.232 -6.459 -16.609 1.00 93.00 182 LEU A CA 1
ATOM 1456 C C . LEU A 1 182 ? 18.834 -6.009 -15.268 1.00 93.00 182 LEU A C 1
ATOM 1458 O O . LEU A 1 182 ? 18.648 -4.866 -14.855 1.00 93.00 182 LEU A O 1
ATOM 1462 N N . ILE A 1 183 ? 19.524 -6.914 -14.568 1.00 92.06 183 ILE A N 1
ATOM 1463 C CA . ILE A 1 183 ? 20.207 -6.619 -13.305 1.00 92.06 183 ILE A CA 1
ATOM 1464 C C . ILE A 1 183 ? 21.563 -6.002 -13.626 1.00 92.06 183 ILE A C 1
ATOM 1466 O O . ILE A 1 183 ? 22.376 -6.623 -14.304 1.00 92.06 183 ILE A O 1
ATOM 1470 N N . GLU A 1 184 ? 21.828 -4.819 -13.089 1.00 86.75 184 GLU A N 1
ATOM 1471 C CA . GLU A 1 184 ? 23.132 -4.142 -13.241 1.00 86.75 184 GLU A CA 1
ATOM 1472 C C . GLU A 1 184 ? 23.723 -3.720 -11.873 1.00 86.75 184 GLU A C 1
ATOM 1474 O O . GLU A 1 184 ? 24.762 -3.069 -11.817 1.00 86.75 184 GLU A O 1
ATOM 1479 N N . GLY A 1 185 ? 23.043 -4.066 -10.762 1.00 81.31 185 GLY A N 1
ATOM 1480 C CA . GLY A 1 185 ? 23.565 -3.881 -9.406 1.00 81.31 185 GLY A CA 1
ATOM 1481 C C . GLY A 1 185 ? 24.710 -4.860 -9.178 1.00 81.31 185 GLY A C 1
ATOM 1482 O O . GLY A 1 185 ? 24.616 -6.018 -9.602 1.00 81.31 185 GLY A O 1
ATOM 1483 N N . ARG A 1 186 ? 25.798 -4.390 -8.569 1.00 73.94 186 ARG A N 1
ATOM 1484 C CA . ARG A 1 186 ? 27.065 -5.135 -8.491 1.00 73.94 186 ARG A CA 1
ATOM 1485 C C . ARG A 1 186 ? 27.306 -5.702 -7.096 1.00 73.94 186 ARG A C 1
ATOM 1487 O O . ARG A 1 186 ? 27.911 -6.766 -6.982 1.00 73.94 186 ARG A O 1
ATOM 1494 N N . ASP A 1 187 ? 26.790 -5.035 -6.070 1.00 79.88 187 ASP A N 1
ATOM 1495 C CA . ASP A 1 187 ? 26.897 -5.419 -4.665 1.00 79.88 187 ASP A CA 1
ATOM 1496 C C . ASP A 1 187 ? 25.511 -5.621 -4.025 1.00 79.88 187 ASP A C 1
ATOM 1498 O O . ASP A 1 187 ? 24.554 -4.903 -4.312 1.00 79.88 187 ASP A O 1
ATOM 1502 N N . TRP A 1 188 ? 25.387 -6.595 -3.120 1.00 79.94 188 TRP A N 1
ATOM 1503 C CA . TRP A 1 188 ? 24.134 -6.869 -2.406 1.00 79.94 188 TRP A CA 1
ATOM 1504 C C . TRP A 1 188 ? 23.674 -5.718 -1.506 1.00 79.94 188 TRP A C 1
ATOM 1506 O O . TRP A 1 188 ? 22.476 -5.586 -1.258 1.00 79.94 188 TRP A O 1
ATOM 1516 N N . SER A 1 189 ? 24.590 -4.867 -1.048 1.00 78.00 189 SER A N 1
ATOM 1517 C CA . SER A 1 189 ? 24.281 -3.634 -0.316 1.00 78.00 189 SER A CA 1
ATOM 1518 C C . SER A 1 189 ? 23.498 -2.615 -1.153 1.00 78.00 189 SER A C 1
ATOM 1520 O O . SER A 1 189 ? 22.809 -1.770 -0.580 1.00 78.00 189 SER A O 1
ATOM 1522 N N . GLU A 1 190 ? 23.527 -2.727 -2.487 1.00 73.00 190 GLU A N 1
ATOM 1523 C CA . GLU A 1 190 ? 22.703 -1.918 -3.392 1.00 73.00 190 GLU A CA 1
ATOM 1524 C C . GLU A 1 190 ? 21.251 -2.420 -3.461 1.00 73.00 190 GLU A C 1
ATOM 1526 O O . GLU A 1 190 ? 20.350 -1.664 -3.812 1.00 73.00 190 GLU A O 1
ATOM 1531 N N . PHE A 1 191 ? 20.974 -3.680 -3.097 1.00 75.44 191 PHE A N 1
ATOM 1532 C CA . PHE A 1 191 ? 19.633 -4.280 -3.157 1.00 75.44 191 PHE A CA 1
ATOM 1533 C C . PHE A 1 191 ? 18.771 -3.839 -1.962 1.00 75.44 191 PHE A C 1
ATOM 1535 O O . PHE A 1 191 ? 18.112 -4.643 -1.297 1.00 75.44 191 PHE A O 1
ATOM 1542 N N . SER A 1 192 ? 18.745 -2.540 -1.681 1.00 68.69 192 SER A N 1
ATOM 1543 C CA . SER A 1 192 ? 17.899 -1.941 -0.658 1.00 68.69 192 SER A CA 1
ATOM 1544 C C . SER A 1 192 ? 16.778 -1.134 -1.301 1.00 68.69 192 SER A C 1
ATOM 1546 O O . SER A 1 192 ? 17.016 -0.258 -2.124 1.00 68.69 192 SER A O 1
ATOM 1548 N N . TYR A 1 193 ? 15.538 -1.375 -0.873 1.00 66.50 193 TYR A N 1
ATOM 1549 C CA . TYR A 1 193 ? 14.408 -0.497 -1.199 1.00 66.50 193 TYR A CA 1
ATOM 1550 C C . TYR A 1 193 ? 14.276 0.682 -0.213 1.00 66.50 193 TYR A C 1
ATOM 1552 O O . TYR A 1 193 ? 13.326 1.460 -0.305 1.00 66.50 193 TYR A O 1
ATOM 1560 N N . THR A 1 194 ? 15.199 0.816 0.754 1.00 57.69 194 THR A N 1
ATOM 1561 C CA . THR A 1 194 ? 15.182 1.859 1.796 1.00 57.69 194 THR A CA 1
ATOM 1562 C C . THR A 1 194 ? 16.541 2.548 1.968 1.00 57.69 194 THR A C 1
ATOM 1564 O O . THR A 1 194 ? 17.593 1.948 1.754 1.00 57.69 194 THR A O 1
ATOM 1567 N N . GLY A 1 195 ? 16.526 3.809 2.410 1.00 54.94 195 GLY A N 1
ATOM 1568 C CA . GLY A 1 195 ? 17.739 4.564 2.745 1.00 54.94 195 GLY A CA 1
ATOM 1569 C C . GLY A 1 195 ? 18.452 5.203 1.548 1.00 54.94 195 GLY A C 1
ATOM 1570 O O . GLY A 1 195 ? 17.927 5.246 0.438 1.00 54.94 195 GLY A O 1
ATOM 1571 N N . ASP A 1 196 ? 19.654 5.729 1.795 1.00 44.25 196 ASP A N 1
ATOM 1572 C CA . ASP A 1 196 ? 20.463 6.453 0.798 1.00 44.25 196 ASP A CA 1
ATOM 1573 C C . ASP A 1 196 ? 21.032 5.548 -0.316 1.00 44.25 196 ASP A C 1
ATOM 1575 O O . ASP A 1 196 ? 21.513 6.062 -1.323 1.00 44.25 196 ASP A O 1
ATOM 1579 N N . SER A 1 197 ? 20.933 4.221 -0.161 1.00 50.75 197 SER A N 1
ATOM 1580 C CA . SER A 1 197 ? 21.335 3.204 -1.147 1.00 50.75 197 SER A CA 1
ATOM 1581 C C . SER A 1 197 ? 20.200 2.761 -2.077 1.00 50.75 197 SER A C 1
ATOM 1583 O O . SER A 1 197 ? 20.367 1.784 -2.796 1.00 50.75 197 SER A O 1
ATOM 1585 N N . ALA A 1 198 ? 19.048 3.444 -2.077 1.00 58.16 198 ALA A N 1
ATOM 1586 C CA . ALA A 1 198 ? 17.898 3.126 -2.935 1.00 58.16 198 ALA A CA 1
ATOM 1587 C C . ALA A 1 198 ? 18.126 3.467 -4.427 1.00 58.16 198 ALA A C 1
ATOM 1589 O O . ALA A 1 198 ? 17.198 3.874 -5.131 1.00 58.16 198 ALA A O 1
ATOM 1590 N N . THR A 1 199 ? 19.365 3.342 -4.905 1.00 67.06 199 THR A N 1
ATOM 1591 C CA . THR A 1 199 ? 19.684 3.390 -6.328 1.00 67.06 199 THR A CA 1
ATOM 1592 C C . THR A 1 199 ? 19.050 2.169 -6.992 1.00 67.06 199 THR A C 1
ATOM 1594 O O . THR A 1 199 ? 19.210 1.053 -6.495 1.00 67.06 199 THR A O 1
ATOM 1597 N N . PRO A 1 200 ? 18.324 2.335 -8.106 1.00 80.25 200 PRO A N 1
ATOM 1598 C CA . PRO A 1 200 ? 17.745 1.204 -8.814 1.00 80.25 200 PRO A CA 1
ATOM 1599 C C . PRO A 1 200 ? 18.820 0.202 -9.227 1.00 80.25 200 PRO A C 1
ATOM 1601 O O . PRO A 1 200 ? 19.738 0.524 -9.973 1.00 80.25 200 PRO A O 1
ATOM 1604 N N . VAL A 1 201 ? 18.685 -1.042 -8.772 1.00 84.94 201 VAL A N 1
ATOM 1605 C CA . VAL A 1 201 ? 19.587 -2.145 -9.155 1.00 84.94 201 VAL A CA 1
ATOM 1606 C C . VAL A 1 201 ? 19.148 -2.857 -10.432 1.00 84.94 201 VAL A C 1
ATOM 1608 O O . VAL A 1 201 ? 19.747 -3.864 -10.829 1.00 84.94 201 VAL A O 1
ATOM 1611 N N . LEU A 1 202 ? 18.132 -2.322 -11.102 1.00 88.12 202 LEU A N 1
ATOM 1612 C CA . LEU A 1 202 ? 17.618 -2.824 -12.362 1.00 88.12 202 LEU A CA 1
ATOM 1613 C C . LEU A 1 202 ? 17.324 -1.697 -13.342 1.00 88.12 202 LEU A C 1
ATOM 1615 O O . LEU A 1 202 ? 16.995 -0.579 -12.950 1.00 88.12 202 LEU A O 1
ATOM 1619 N N . ARG A 1 203 ? 17.348 -2.080 -14.610 1.00 92.25 203 ARG A N 1
ATOM 1620 C CA . ARG A 1 203 ? 16.694 -1.378 -15.708 1.00 92.25 203 ARG A CA 1
ATOM 1621 C C . ARG A 1 203 ? 15.541 -2.228 -16.235 1.00 92.25 203 ARG A C 1
ATOM 1623 O O . ARG A 1 203 ? 15.428 -3.411 -15.904 1.00 92.25 203 ARG A O 1
ATOM 1630 N N . THR A 1 204 ? 14.706 -1.651 -17.082 1.00 93.94 204 THR A N 1
ATOM 1631 C CA . THR A 1 204 ? 13.775 -2.433 -17.904 1.00 93.94 204 THR A CA 1
ATOM 1632 C C . THR A 1 204 ? 14.329 -2.552 -19.322 1.00 93.94 204 THR A C 1
ATOM 1634 O O . THR A 1 204 ? 15.442 -2.117 -19.631 1.00 93.94 204 THR A O 1
ATOM 1637 N N . GLU A 1 205 ? 13.566 -3.178 -20.208 1.00 94.38 205 GLU A N 1
ATOM 1638 C CA . GLU A 1 205 ? 13.844 -3.172 -21.638 1.00 94.38 205 GLU A CA 1
ATOM 1639 C C . GLU A 1 205 ? 13.719 -1.769 -22.253 1.00 94.38 205 GLU A C 1
ATOM 1641 O O . GLU A 1 205 ? 14.338 -1.520 -23.284 1.00 94.38 205 GLU A O 1
ATOM 1646 N N . ALA A 1 206 ? 12.941 -0.873 -21.634 1.00 95.94 206 ALA A N 1
ATOM 1647 C CA . ALA A 1 206 ? 12.608 0.439 -22.185 1.00 95.94 206 ALA A CA 1
ATOM 1648 C C . ALA A 1 206 ? 13.142 1.634 -21.377 1.00 95.94 206 ALA A C 1
ATOM 1650 O O . ALA A 1 206 ? 13.133 2.735 -21.912 1.00 95.94 206 ALA A O 1
ATOM 1651 N N . LEU A 1 207 ? 13.567 1.441 -20.124 1.00 94.94 207 LEU A N 1
ATOM 1652 C CA . LEU A 1 207 ? 14.057 2.508 -19.245 1.00 94.94 207 LEU A CA 1
ATOM 1653 C C . LEU A 1 207 ? 15.359 2.115 -18.552 1.00 94.94 207 LEU A C 1
ATOM 1655 O O . LEU A 1 207 ? 15.456 1.003 -18.021 1.00 94.94 207 LEU A O 1
ATOM 1659 N N . SER A 1 208 ? 16.298 3.055 -18.472 1.00 93.81 208 SER A N 1
ATOM 1660 C CA . SER A 1 208 ? 17.495 2.979 -17.631 1.00 93.81 208 SER A CA 1
ATOM 1661 C C . SER A 1 208 ? 17.163 3.105 -16.134 1.00 93.81 208 SER A C 1
ATOM 1663 O O . SER A 1 208 ? 16.035 3.416 -15.738 1.00 93.81 208 SER A O 1
ATOM 1665 N N . ARG A 1 209 ? 18.156 2.876 -15.266 1.00 89.44 209 ARG A N 1
ATOM 1666 C CA . ARG A 1 209 ? 18.025 3.084 -13.810 1.00 89.44 209 ARG A CA 1
ATOM 1667 C C . ARG A 1 209 ? 17.718 4.532 -13.465 1.00 89.44 209 ARG A C 1
ATOM 1669 O O . ARG A 1 209 ? 16.910 4.800 -12.578 1.00 89.44 209 ARG A O 1
ATOM 1676 N N . GLU A 1 210 ? 18.387 5.448 -14.149 1.00 88.94 210 GLU A N 1
ATOM 1677 C CA . GLU A 1 210 ? 18.274 6.889 -13.964 1.00 88.94 210 GLU A CA 1
ATOM 1678 C C . GLU A 1 210 ? 16.882 7.347 -14.394 1.00 88.94 210 GLU A C 1
ATOM 1680 O O . GLU A 1 210 ? 16.211 8.063 -13.652 1.00 88.94 210 GLU A O 1
ATOM 1685 N N . GLU A 1 211 ? 16.392 6.842 -15.530 1.00 92.38 211 GLU A N 1
ATOM 1686 C CA . GLU A 1 211 ? 15.025 7.092 -15.986 1.00 92.38 211 GLU A CA 1
ATOM 1687 C C . GLU A 1 211 ? 13.994 6.557 -14.982 1.00 92.38 211 GLU A C 1
ATOM 1689 O O . GLU A 1 211 ? 13.060 7.278 -14.632 1.00 92.38 211 GLU A O 1
ATOM 1694 N N . LEU A 1 212 ? 14.182 5.350 -14.430 1.00 92.44 212 LEU A N 1
ATOM 1695 C CA . LEU A 1 212 ? 13.314 4.811 -13.373 1.00 92.44 212 LEU A CA 1
ATOM 1696 C C . LEU A 1 212 ? 13.340 5.669 -12.096 1.00 92.44 212 LEU A C 1
ATOM 1698 O O . LEU A 1 212 ? 12.286 5.938 -11.514 1.00 92.44 212 LEU A O 1
ATOM 1702 N N . ALA A 1 213 ? 14.515 6.121 -11.654 1.00 89.44 213 ALA A N 1
ATOM 1703 C CA . ALA A 1 213 ? 14.650 6.997 -10.489 1.00 89.44 213 ALA A CA 1
ATOM 1704 C C . ALA A 1 213 ? 13.943 8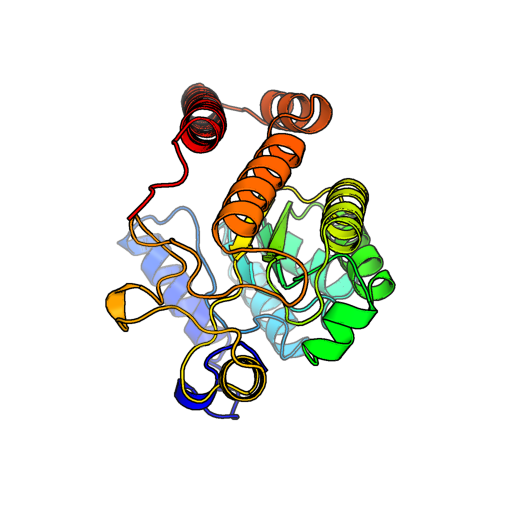.347 -10.707 1.00 89.44 213 ALA A C 1
ATOM 1706 O O . ALA A 1 213 ? 13.188 8.814 -9.843 1.00 89.44 213 ALA A O 1
ATOM 1707 N N . SER A 1 214 ? 14.130 8.938 -11.887 1.00 90.88 214 SER A N 1
ATOM 1708 C CA . SER A 1 214 ? 13.464 10.167 -12.315 1.00 90.88 214 SER A CA 1
ATOM 1709 C C . SER A 1 214 ? 11.941 10.000 -12.417 1.00 90.88 214 SER A C 1
ATOM 1711 O O . SER A 1 214 ? 11.188 10.854 -11.934 1.00 90.88 214 SER A O 1
ATOM 1713 N N . GLU A 1 215 ? 11.458 8.879 -12.953 1.00 93.56 215 GLU A N 1
ATOM 1714 C CA . GLU A 1 215 ? 10.031 8.547 -13.011 1.00 93.56 215 GLU A CA 1
ATOM 1715 C C . GLU A 1 215 ? 9.421 8.374 -11.613 1.00 93.56 215 GLU A C 1
ATOM 1717 O O . GLU A 1 215 ? 8.362 8.941 -11.330 1.00 93.56 215 GLU A O 1
ATOM 1722 N N . LEU A 1 216 ? 10.107 7.698 -10.684 1.00 92.06 216 LEU A N 1
ATOM 1723 C CA . LEU A 1 216 ? 9.654 7.579 -9.292 1.00 92.06 216 LEU A CA 1
ATOM 1724 C C . LEU A 1 216 ? 9.487 8.963 -8.642 1.00 92.06 216 LEU A C 1
ATOM 1726 O O . LEU A 1 216 ? 8.467 9.241 -7.999 1.00 92.06 216 LEU A O 1
ATOM 1730 N N . LYS A 1 217 ? 10.459 9.861 -8.856 1.00 90.31 217 LYS A N 1
ATOM 1731 C CA . LYS A 1 217 ? 10.392 11.260 -8.401 1.00 90.31 217 LYS A CA 1
ATOM 1732 C C . LYS A 1 217 ? 9.200 11.995 -8.996 1.00 90.31 217 LYS A C 1
ATOM 1734 O O . LYS A 1 217 ? 8.469 12.679 -8.265 1.00 90.31 217 LYS A O 1
ATOM 1739 N N . ARG A 1 218 ? 8.973 11.835 -10.301 1.00 93.31 218 ARG A N 1
ATOM 1740 C CA . ARG A 1 218 ? 7.843 12.434 -11.020 1.00 93.31 218 ARG A CA 1
ATOM 1741 C C . ARG A 1 218 ? 6.504 11.958 -10.456 1.00 93.31 218 ARG A C 1
ATOM 1743 O O . ARG A 1 218 ? 5.665 12.804 -10.141 1.00 93.31 218 ARG A O 1
ATOM 1750 N N . LEU A 1 219 ? 6.324 10.650 -10.262 1.00 93.69 219 LEU A N 1
ATOM 1751 C CA . LEU A 1 219 ? 5.100 10.057 -9.711 1.00 93.69 219 LEU A CA 1
ATOM 1752 C C . LEU A 1 219 ? 4.798 10.564 -8.298 1.00 93.69 219 LEU A C 1
ATOM 1754 O O . LEU A 1 219 ? 3.685 11.025 -8.027 1.00 93.69 219 LEU A O 1
ATOM 1758 N N . MET A 1 220 ? 5.791 10.532 -7.402 1.00 91.81 220 MET A N 1
ATOM 1759 C CA . MET A 1 220 ? 5.614 11.007 -6.028 1.00 91.81 220 MET A CA 1
ATOM 1760 C C . MET A 1 220 ? 5.223 12.485 -5.998 1.00 91.81 220 MET A C 1
ATOM 1762 O O . MET A 1 220 ? 4.299 12.863 -5.274 1.00 91.81 220 MET A O 1
ATOM 1766 N N . LYS A 1 221 ? 5.877 13.325 -6.810 1.00 91.81 221 LYS A N 1
ATOM 1767 C CA . LYS A 1 221 ? 5.538 14.748 -6.918 1.00 91.81 221 LYS A CA 1
ATOM 1768 C C . LYS A 1 221 ? 4.122 14.939 -7.461 1.00 91.81 221 LYS A C 1
ATOM 1770 O O . LYS A 1 221 ? 3.350 15.681 -6.858 1.00 91.81 221 LYS A O 1
ATOM 1775 N N . ALA A 1 222 ? 3.770 14.266 -8.556 1.00 94.00 222 ALA A N 1
ATOM 1776 C CA . ALA A 1 222 ? 2.449 14.367 -9.171 1.00 94.00 222 ALA A CA 1
ATOM 1777 C C . ALA A 1 222 ? 1.327 13.971 -8.195 1.00 94.00 222 ALA A C 1
ATOM 1779 O O . ALA A 1 222 ? 0.295 14.641 -8.129 1.00 94.00 222 ALA A O 1
ATOM 1780 N N . PHE A 1 223 ? 1.550 12.940 -7.376 1.00 94.81 223 PHE A N 1
ATOM 1781 C CA . PHE A 1 223 ? 0.577 12.505 -6.380 1.00 94.81 223 PHE A CA 1
ATOM 1782 C C . PHE A 1 223 ? 0.494 13.430 -5.156 1.00 94.81 223 PHE A C 1
ATOM 1784 O O . PHE A 1 223 ? -0.603 13.808 -4.746 1.00 94.81 223 PHE A O 1
ATOM 1791 N N . TYR A 1 224 ? 1.622 13.789 -4.537 1.00 93.50 224 TYR A N 1
ATOM 1792 C CA . TYR A 1 224 ? 1.620 14.512 -3.258 1.00 93.50 224 TYR A CA 1
ATOM 1793 C C . TYR A 1 224 ? 1.465 16.031 -3.402 1.00 93.50 224 TYR A C 1
ATOM 1795 O O . TYR A 1 224 ? 1.003 16.683 -2.465 1.00 93.50 224 TYR A O 1
ATOM 1803 N N . MET A 1 225 ? 1.793 16.602 -4.566 1.00 91.44 225 MET A N 1
ATOM 1804 C CA . MET A 1 225 ? 1.662 18.043 -4.826 1.00 91.44 225 MET A CA 1
ATOM 1805 C C . MET A 1 225 ? 0.319 18.430 -5.459 1.00 91.44 225 MET A C 1
ATOM 1807 O O . MET A 1 225 ? 0.091 19.607 -5.742 1.00 91.44 225 MET A O 1
ATOM 1811 N N . ARG A 1 226 ? -0.593 17.474 -5.683 1.00 92.75 226 ARG A N 1
ATOM 1812 C CA . ARG A 1 226 ? -1.912 17.765 -6.263 1.00 92.75 226 ARG A CA 1
ATOM 1813 C C . ARG A 1 226 ? -2.745 18.653 -5.317 1.00 92.75 226 ARG A C 1
ATOM 1815 O O . ARG A 1 226 ? -2.884 18.307 -4.137 1.00 92.75 226 ARG A O 1
ATOM 1822 N N . PRO A 1 227 ? -3.381 19.739 -5.807 1.00 92.06 227 PRO A N 1
ATOM 1823 C CA . PRO A 1 227 ? -4.164 20.650 -4.964 1.00 92.06 227 PRO A CA 1
ATOM 1824 C C . PRO A 1 227 ? -5.239 19.944 -4.132 1.00 92.06 227 PRO A C 1
ATOM 1826 O O . PRO A 1 227 ? -5.392 20.226 -2.945 1.00 92.06 227 PRO A O 1
ATOM 1829 N N . LYS A 1 228 ? -5.929 18.954 -4.721 1.00 92.75 228 LYS A N 1
ATOM 1830 C CA . LYS A 1 228 ? -6.947 18.141 -4.036 1.00 92.75 228 LYS A CA 1
ATOM 1831 C C . LYS A 1 228 ? -6.390 17.416 -2.802 1.00 92.75 228 LYS A C 1
ATOM 1833 O O . LYS A 1 228 ? -7.048 17.393 -1.764 1.00 92.75 228 LYS A O 1
ATOM 1838 N N . TYR A 1 229 ? -5.184 16.848 -2.889 1.00 92.19 229 TYR A N 1
ATOM 1839 C CA . TYR A 1 229 ? -4.542 16.153 -1.767 1.00 92.19 229 TYR A CA 1
ATOM 1840 C C . TYR A 1 229 ? -4.158 17.128 -0.663 1.00 92.19 229 TYR A C 1
ATOM 1842 O O . TYR A 1 229 ? -4.500 16.903 0.498 1.00 92.19 229 TYR A O 1
ATOM 1850 N N . ILE A 1 230 ? -3.501 18.230 -1.037 1.00 90.94 230 ILE A N 1
ATOM 1851 C CA . ILE A 1 230 ? -3.080 19.264 -0.091 1.00 90.94 230 ILE A CA 1
ATOM 1852 C C . ILE A 1 230 ? -4.303 19.816 0.649 1.00 90.94 230 ILE A C 1
ATOM 1854 O O . ILE A 1 230 ? -4.309 19.852 1.877 1.00 90.94 230 ILE A O 1
ATOM 1858 N N . MET A 1 231 ? -5.382 20.135 -0.072 1.00 90.56 231 MET A N 1
ATOM 1859 C CA . MET A 1 231 ? -6.628 20.619 0.525 1.00 90.56 231 MET A CA 1
ATOM 1860 C C . MET A 1 231 ? -7.248 19.590 1.482 1.00 90.56 231 MET A C 1
ATOM 1862 O O . MET A 1 231 ? -7.544 19.914 2.631 1.00 90.56 231 MET A O 1
ATOM 1866 N N . LYS A 1 232 ? -7.377 18.322 1.060 1.00 89.19 232 LYS A N 1
ATOM 1867 C CA . LYS A 1 232 ? -7.883 17.230 1.915 1.00 89.19 232 LYS A CA 1
ATOM 1868 C C . LYS A 1 232 ? -7.039 17.074 3.183 1.00 89.19 232 LYS A C 1
ATOM 1870 O O . LYS A 1 232 ? -7.580 16.792 4.252 1.00 89.19 232 LYS A O 1
ATOM 1875 N N . ARG A 1 233 ? -5.721 17.269 3.084 1.00 88.94 233 ARG A N 1
ATOM 1876 C CA . ARG A 1 233 ? -4.797 17.186 4.217 1.00 88.94 233 ARG A CA 1
ATOM 1877 C C . ARG A 1 233 ? -4.947 18.362 5.178 1.00 88.94 233 ARG A C 1
ATOM 1879 O O . ARG A 1 233 ? -4.993 18.145 6.390 1.00 88.94 233 ARG A O 1
ATOM 1886 N N . LEU A 1 234 ? -5.080 19.577 4.653 1.00 87.81 234 LEU A N 1
ATOM 1887 C CA . LEU A 1 234 ? -5.313 20.785 5.444 1.00 87.81 234 LEU A CA 1
ATOM 1888 C C . LEU A 1 234 ? -6.643 20.703 6.203 1.00 87.81 234 LEU A C 1
ATOM 1890 O O . LEU A 1 234 ? -6.646 20.859 7.419 1.00 87.81 234 LEU A O 1
ATOM 1894 N N . LEU A 1 235 ? -7.735 20.318 5.536 1.00 88.75 235 LEU A N 1
ATOM 1895 C CA . LEU A 1 235 ? -9.058 20.158 6.162 1.00 88.75 235 LEU A CA 1
ATOM 1896 C C . LEU A 1 235 ? -9.091 19.099 7.279 1.00 88.75 235 LEU A C 1
ATOM 1898 O O . LEU A 1 235 ? -9.953 19.129 8.153 1.00 88.75 235 LEU A O 1
ATOM 1902 N N . ARG A 1 236 ? -8.158 18.142 7.259 1.00 84.94 236 ARG A N 1
ATOM 1903 C CA . ARG A 1 236 ? -8.030 17.085 8.277 1.00 84.94 236 ARG A CA 1
ATOM 1904 C C . ARG A 1 236 ? -7.028 17.414 9.380 1.00 84.94 236 ARG A C 1
ATOM 1906 O O . ARG A 1 236 ? -6.891 16.630 10.317 1.00 84.94 236 ARG A O 1
ATOM 1913 N N . THR A 1 237 ? -6.317 18.531 9.273 1.00 84.38 237 THR A N 1
ATOM 1914 C CA . THR A 1 237 ? -5.334 18.967 10.265 1.00 84.38 237 THR A CA 1
ATOM 1915 C C . THR A 1 237 ? -6.071 19.476 11.500 1.00 84.38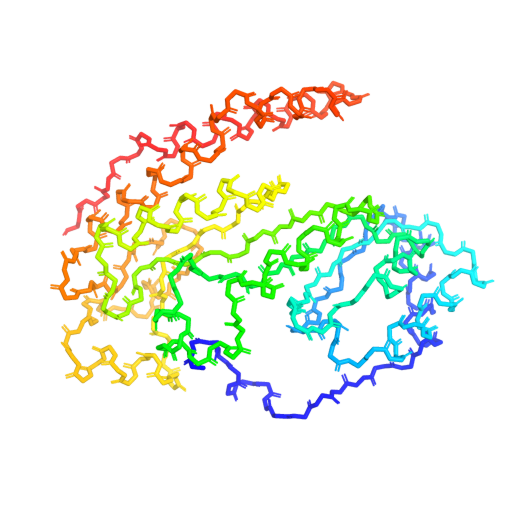 237 THR A C 1
ATOM 1917 O O . THR A 1 237 ? -6.826 20.437 11.414 1.00 84.38 237 THR A O 1
ATOM 1920 N N . ARG A 1 238 ? -5.885 18.815 12.649 1.00 84.31 238 ARG A N 1
ATOM 1921 C CA . ARG A 1 238 ? -6.612 19.135 13.895 1.00 84.31 238 ARG A CA 1
ATOM 1922 C C . ARG A 1 238 ? -5.740 19.783 14.964 1.00 84.31 238 ARG A C 1
ATOM 1924 O O . ARG A 1 238 ? -6.236 20.134 16.028 1.00 84.31 238 ARG A O 1
ATOM 1931 N N . SER A 1 239 ? -4.443 19.909 14.707 1.00 85.88 239 SER A N 1
ATOM 1932 C CA . SER A 1 239 ? -3.477 20.42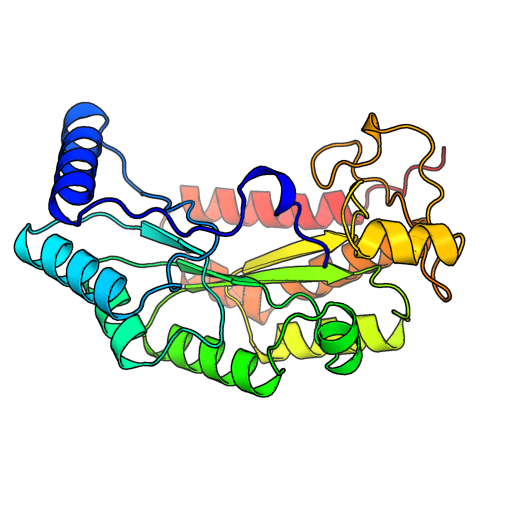0 15.671 1.00 85.88 239 SER A CA 1
ATOM 1933 C C . SER A 1 239 ? -2.309 21.114 14.976 1.00 85.88 239 SER A C 1
ATOM 1935 O O . SER A 1 239 ? -2.012 20.867 13.804 1.00 85.88 239 SER A O 1
ATOM 1937 N N . PHE A 1 240 ? -1.607 21.968 15.719 1.00 81.81 240 PHE A N 1
ATOM 1938 C CA . PHE A 1 240 ? -0.393 22.617 15.228 1.00 81.81 240 PHE A CA 1
ATOM 1939 C C . PHE A 1 240 ? 0.728 21.605 14.929 1.00 81.81 240 PHE A C 1
ATOM 1941 O O . PHE A 1 240 ? 1.481 21.770 13.969 1.00 81.81 240 PHE A O 1
ATOM 1948 N N . SER A 1 241 ? 0.814 20.514 15.699 1.00 81.50 241 SER A N 1
ATOM 1949 C CA . SER A 1 241 ? 1.762 19.425 15.437 1.00 81.50 241 SER A CA 1
ATOM 1950 C C . SER A 1 241 ? 1.440 18.681 14.138 1.00 81.50 241 SER A C 1
ATOM 1952 O O . SER A 1 241 ? 2.356 18.391 13.364 1.00 81.50 241 SER A O 1
ATOM 1954 N N . ASP A 1 242 ? 0.158 18.442 13.839 1.00 81.31 242 ASP A N 1
ATOM 1955 C CA . ASP A 1 242 ? -0.268 17.894 12.547 1.00 81.31 242 ASP A CA 1
ATOM 1956 C C . ASP A 1 242 ? 0.110 18.819 11.389 1.00 81.31 242 ASP A C 1
ATOM 1958 O O . ASP A 1 242 ? 0.623 18.343 10.374 1.00 81.31 242 ASP A O 1
ATOM 1962 N N . LEU A 1 243 ? -0.086 20.132 11.552 1.00 84.44 243 LEU A N 1
ATOM 1963 C CA . LEU A 1 243 ? 0.277 21.124 10.540 1.00 84.44 243 LEU A CA 1
ATOM 1964 C C . LEU A 1 243 ? 1.786 21.104 10.270 1.00 84.44 243 LEU A C 1
ATOM 1966 O O . LEU A 1 243 ? 2.204 20.987 9.117 1.00 84.44 243 LEU A O 1
ATOM 1970 N N . LYS A 1 244 ? 2.605 21.135 11.330 1.00 84.56 244 LYS A N 1
ATOM 1971 C CA . LYS A 1 244 ? 4.071 21.059 11.230 1.00 84.56 244 LYS A CA 1
ATOM 1972 C C . LYS A 1 244 ? 4.521 19.777 10.524 1.00 84.56 244 LYS A C 1
ATOM 1974 O O . LYS A 1 244 ? 5.393 19.831 9.657 1.00 84.56 244 LYS A O 1
ATOM 1979 N N . ARG A 1 245 ? 3.904 18.634 10.845 1.00 84.06 245 ARG A N 1
ATOM 1980 C CA . ARG A 1 245 ? 4.183 17.346 10.191 1.00 84.06 245 ARG A CA 1
ATOM 1981 C C . ARG A 1 245 ? 3.813 17.362 8.707 1.00 84.06 245 ARG A C 1
ATOM 1983 O O . ARG A 1 245 ? 4.582 16.863 7.891 1.00 84.06 245 ARG A O 1
ATOM 1990 N N . ASN A 1 246 ? 2.675 17.953 8.347 1.00 84.69 246 ASN A N 1
ATOM 1991 C CA . ASN A 1 246 ? 2.247 18.067 6.952 1.00 84.69 246 ASN A CA 1
ATOM 1992 C C . ASN A 1 246 ? 3.194 18.961 6.137 1.00 84.69 246 ASN A C 1
ATOM 1994 O O . ASN A 1 246 ? 3.603 18.565 5.047 1.00 84.69 246 ASN A O 1
ATOM 1998 N N . ILE A 1 247 ? 3.608 20.110 6.686 1.00 84.38 247 ILE A N 1
ATOM 1999 C CA . ILE A 1 247 ? 4.595 21.004 6.056 1.00 84.38 247 ILE A CA 1
ATOM 2000 C C . ILE A 1 247 ? 5.943 20.292 5.894 1.00 84.38 247 ILE A C 1
ATOM 2002 O O . ILE A 1 247 ? 6.539 20.333 4.820 1.00 84.38 247 ILE A O 1
ATOM 2006 N N . SER A 1 248 ? 6.410 19.598 6.936 1.00 82.81 248 SER A N 1
ATOM 2007 C CA . SER A 1 248 ? 7.653 18.822 6.882 1.00 82.81 248 SER A CA 1
ATOM 2008 C C . SER A 1 248 ? 7.602 17.733 5.805 1.00 82.81 248 SER A C 1
ATOM 2010 O O . SER A 1 248 ? 8.552 17.610 5.037 1.00 82.81 248 SER A O 1
ATOM 2012 N N . GLY A 1 249 ? 6.486 17.008 5.683 1.00 83.69 249 GLY A N 1
ATOM 2013 C CA . GLY A 1 249 ? 6.291 16.011 4.627 1.00 83.69 249 GLY A CA 1
ATOM 2014 C C . GLY A 1 249 ? 6.278 16.616 3.219 1.00 83.69 249 GLY A C 1
ATOM 2015 O O . GLY A 1 249 ? 6.894 16.066 2.311 1.00 83.69 249 GLY A O 1
ATOM 2016 N N . MET A 1 250 ? 5.639 17.776 3.031 1.00 83.69 250 MET A N 1
ATOM 2017 C CA . MET A 1 250 ? 5.665 18.489 1.746 1.00 83.69 250 MET A CA 1
ATOM 2018 C C . MET A 1 250 ? 7.076 18.949 1.370 1.00 83.69 250 MET A C 1
ATOM 2020 O O . MET A 1 250 ? 7.486 18.789 0.220 1.00 83.69 250 MET A O 1
ATOM 2024 N N . ASN A 1 251 ? 7.827 19.488 2.334 1.00 83.50 251 ASN A N 1
ATOM 2025 C CA . ASN A 1 251 ? 9.222 19.865 2.120 1.00 83.50 251 ASN A CA 1
ATOM 2026 C C . ASN A 1 251 ? 10.068 18.639 1.768 1.00 83.50 251 ASN A C 1
ATOM 2028 O O . ASN A 1 251 ? 10.831 18.706 0.815 1.00 83.50 251 ASN A O 1
ATOM 2032 N N . LEU A 1 252 ? 9.865 17.500 2.440 1.00 83.75 252 LEU A N 1
ATOM 2033 C CA . LEU A 1 252 ? 10.565 16.255 2.121 1.00 83.75 252 LEU A CA 1
ATOM 2034 C C . LEU A 1 252 ? 10.334 15.826 0.667 1.00 83.75 252 LEU A C 1
ATOM 2036 O O . LEU A 1 252 ? 11.302 15.562 -0.039 1.00 83.75 252 LEU A O 1
ATOM 2040 N N . VAL A 1 253 ? 9.082 15.803 0.196 1.00 81.94 253 VAL A N 1
ATOM 2041 C CA . VAL A 1 253 ? 8.766 15.442 -1.200 1.00 81.94 253 VAL A CA 1
ATOM 2042 C C . VAL A 1 253 ? 9.404 16.430 -2.177 1.00 81.94 253 VAL A C 1
ATOM 2044 O O . VAL A 1 253 ? 10.020 16.023 -3.163 1.00 81.94 253 VAL A O 1
ATOM 2047 N N . ARG A 1 254 ? 9.294 17.734 -1.898 1.00 81.44 254 ARG A N 1
ATOM 2048 C CA . ARG A 1 254 ? 9.877 18.786 -2.737 1.00 81.44 254 ARG A CA 1
ATOM 2049 C C . ARG A 1 254 ? 11.397 18.664 -2.812 1.00 81.44 254 ARG A C 1
ATOM 2051 O O . ARG A 1 254 ? 11.952 18.730 -3.905 1.00 81.44 254 ARG A O 1
ATOM 2058 N N . ASP A 1 255 ? 12.057 18.499 -1.677 1.00 81.06 255 ASP A N 1
ATOM 2059 C CA . ASP A 1 255 ? 13.512 18.504 -1.582 1.00 81.06 255 ASP A CA 1
ATOM 2060 C C . ASP A 1 255 ? 14.090 17.189 -2.125 1.00 81.06 255 ASP A C 1
ATOM 2062 O O . ASP A 1 255 ? 15.072 17.216 -2.861 1.00 81.06 255 ASP A O 1
ATOM 2066 N N . TRP A 1 256 ? 13.433 16.049 -1.878 1.00 76.00 256 TRP A N 1
ATOM 2067 C CA . TRP A 1 256 ? 13.791 14.760 -2.478 1.00 76.00 256 TRP A CA 1
ATOM 2068 C C . TRP A 1 256 ? 13.657 14.775 -4.007 1.00 76.00 256 TRP A C 1
ATOM 2070 O O . TRP A 1 256 ? 14.562 14.313 -4.698 1.00 76.00 256 TRP A O 1
ATOM 2080 N N . SER A 1 257 ? 12.606 15.405 -4.547 1.00 68.44 257 SER A N 1
ATOM 2081 C CA . SER A 1 257 ? 12.428 15.543 -6.003 1.00 68.44 257 SER A CA 1
ATOM 2082 C C . SER A 1 257 ? 13.497 16.405 -6.689 1.00 68.44 257 SER A C 1
ATOM 2084 O O . SER A 1 257 ? 13.636 16.341 -7.905 1.00 68.44 257 SER A O 1
ATOM 2086 N N . LYS A 1 258 ? 14.241 17.215 -5.923 1.00 72.00 258 LYS A N 1
ATOM 2087 C CA . LYS A 1 258 ? 15.337 18.063 -6.415 1.00 72.00 258 LYS A CA 1
ATOM 2088 C C . LYS A 1 258 ? 16.717 17.438 -6.233 1.00 72.00 258 LYS A C 1
ATOM 2090 O O . LYS A 1 258 ? 17.692 18.011 -6.710 1.00 72.00 258 LYS A O 1
ATOM 2095 N N . ARG A 1 259 ? 16.830 16.318 -5.510 1.00 69.44 259 ARG A N 1
ATOM 2096 C CA . ARG A 1 259 ? 18.119 15.637 -5.357 1.00 69.44 259 ARG A CA 1
ATOM 2097 C C . ARG A 1 259 ? 18.553 15.142 -6.738 1.00 69.44 259 ARG A C 1
ATOM 2099 O O . ARG A 1 259 ? 17.722 14.513 -7.399 1.00 69.44 259 ARG A O 1
ATOM 2106 N N . PRO A 1 260 ? 19.797 15.401 -7.176 1.00 63.12 260 PRO A N 1
ATOM 2107 C CA . PRO A 1 260 ? 20.301 14.793 -8.399 1.00 63.12 260 PRO A CA 1
ATOM 2108 C C . PRO A 1 260 ? 20.194 13.270 -8.283 1.00 63.12 260 PRO A C 1
ATOM 2110 O O . PRO A 1 260 ? 20.327 12.713 -7.185 1.00 63.12 260 PRO A O 1
ATOM 2113 N N . ASP A 1 261 ? 19.887 12.607 -9.394 1.00 60.59 261 ASP A N 1
ATOM 2114 C CA . ASP A 1 261 ? 20.160 11.177 -9.510 1.00 60.59 261 ASP A CA 1
ATOM 2115 C C . ASP A 1 261 ? 21.677 11.050 -9.351 1.00 60.59 261 ASP A C 1
ATOM 2117 O O . ASP A 1 261 ? 22.426 11.714 -10.064 1.00 60.59 261 ASP A O 1
ATOM 2121 N N . ARG A 1 262 ? 22.140 10.372 -8.294 1.00 53.62 262 ARG A N 1
ATOM 2122 C CA . ARG A 1 262 ? 23.580 10.274 -8.047 1.00 53.62 262 ARG A CA 1
ATO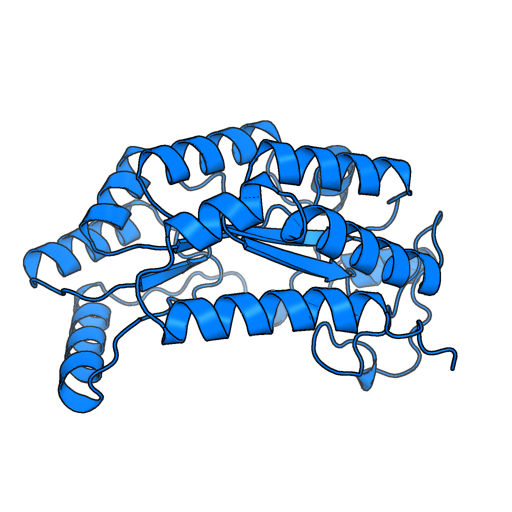M 2123 C C . ARG A 1 262 ? 24.175 9.461 -9.194 1.00 53.62 262 ARG A C 1
ATOM 2125 O O . ARG A 1 262 ? 23.966 8.254 -9.230 1.00 53.62 262 ARG A O 1
ATOM 2132 N N . GLU A 1 263 ? 24.898 10.125 -10.090 1.00 38.00 263 GLU A N 1
ATOM 2133 C CA . GLU A 1 263 ? 25.874 9.469 -10.955 1.00 38.00 263 GLU A CA 1
ATOM 2134 C C . GLU A 1 263 ? 26.912 8.796 -10.043 1.00 38.00 263 GLU A C 1
ATOM 2136 O O . GLU A 1 263 ? 27.455 9.435 -9.133 1.00 38.00 263 GLU A O 1
ATOM 2141 N N . GLN A 1 264 ? 27.127 7.495 -10.236 1.00 39.72 264 GLN A N 1
ATOM 2142 C CA . GLN A 1 264 ? 28.328 6.799 -9.775 1.00 39.72 264 GLN A CA 1
ATOM 2143 C C . GLN A 1 264 ? 29.160 6.425 -10.991 1.00 39.72 264 GLN A C 1
ATOM 2145 O O . GLN A 1 264 ? 28.592 5.776 -11.898 1.00 39.72 264 GLN A O 1
#

Mean predicted aligned error: 5.39 Å

Sequence (264 aa):
MFCTKALYGNVYRMRSSENIISEMKEVIEKFHVKDIVFYDDNFSAKRDRVIELCDSMIKNNIKIKWKCEARVNLVDRQLLEKMKQAGCYLIAYGVETGNQHLLDVLKKGTTLEQIRAAFKATHAAGIETLAYIMIGIPGETHETIQRTLDFILEIDPGYVQMGIATPYPMTELYDIAKRKGLIEGRDWSEFSYTGDSATPVLRTEALSREELASELKRLMKAFYMRPKYIMKRLLRTRSFSDLKRNISGMNLVRDWSKRPDREQ